Protein AF-A0A124G215-F1 (afdb_monomer_lite)

Radius of gyration: 31.13 Å; chains: 1; bounding box: 82×51×94 Å

pLDDT: mean 81.52, std 17.26, range [35.66, 98.25]

Structure (mmCIF, N/CA/C/O backbone):
data_AF-A0A124G215-F1
#
_entry.id   AF-A0A124G215-F1
#
loop_
_atom_site.group_PDB
_atom_site.id
_atom_site.type_symbol
_atom_site.label_atom_id
_atom_site.label_alt_id
_atom_site.label_comp_id
_atom_site.label_asym_id
_atom_site.label_entity_id
_atom_site.label_seq_id
_atom_site.pdbx_PDB_ins_code
_atom_site.Cartn_x
_atom_site.Cartn_y
_atom_site.Cartn_z
_atom_site.occupancy
_atom_site.B_iso_or_equiv
_atom_site.auth_seq_id
_atom_site.auth_comp_id
_atom_site.auth_asym_id
_atom_site.auth_atom_id
_atom_site.pdbx_PDB_model_num
ATOM 1 N N . MET A 1 1 ? -23.637 -17.652 -46.929 1.00 53.81 1 MET A N 1
ATOM 2 C CA . MET A 1 1 ? -24.867 -16.870 -46.635 1.00 53.81 1 MET A CA 1
ATOM 3 C C . MET A 1 1 ? -25.534 -17.184 -45.281 1.00 53.81 1 MET A C 1
ATOM 5 O O . MET A 1 1 ? -26.239 -16.320 -44.776 1.00 53.81 1 MET A O 1
ATOM 9 N N . LYS A 1 2 ? -25.309 -18.351 -44.648 1.00 54.75 2 LYS A N 1
ATOM 10 C CA . LYS A 1 2 ? -25.957 -18.748 -43.373 1.00 54.75 2 LYS A CA 1
ATOM 11 C C . LYS A 1 2 ? -25.489 -17.947 -42.136 1.00 54.75 2 LYS A C 1
ATOM 13 O O . LYS A 1 2 ? -26.294 -17.656 -41.259 1.00 54.75 2 LYS A O 1
ATOM 18 N N . ASN A 1 3 ? -24.233 -17.493 -42.120 1.00 56.59 3 ASN A N 1
ATOM 19 C CA . ASN A 1 3 ? -23.620 -16.835 -40.952 1.00 56.59 3 ASN A CA 1
ATOM 20 C C . ASN A 1 3 ? -24.043 -15.363 -40.759 1.00 56.59 3 ASN A C 1
ATOM 22 O O . ASN A 1 3 ? -23.971 -14.844 -39.651 1.00 56.59 3 ASN A O 1
ATOM 26 N N . ILE A 1 4 ? -24.537 -14.695 -41.811 1.00 63.22 4 ILE A N 1
ATOM 27 C CA . ILE A 1 4 ? -24.996 -13.293 -41.734 1.00 63.22 4 ILE A CA 1
ATOM 28 C C . ILE A 1 4 ? -26.362 -13.202 -41.038 1.00 63.22 4 ILE A C 1
ATOM 30 O O . ILE A 1 4 ? -26.589 -12.296 -40.240 1.00 63.22 4 ILE A O 1
ATOM 34 N N . LYS A 1 5 ? -27.250 -14.181 -41.270 1.00 68.81 5 LYS A N 1
ATOM 35 C CA . LYS A 1 5 ? -28.553 -14.247 -40.589 1.00 68.81 5 LYS A CA 1
ATOM 36 C C . LYS A 1 5 ? -28.410 -14.519 -39.088 1.00 68.81 5 LYS A C 1
ATOM 38 O O . LYS A 1 5 ? -29.165 -13.952 -38.308 1.00 68.81 5 LYS A O 1
ATOM 43 N N . LEU A 1 6 ? -27.422 -15.325 -38.688 1.00 73.25 6 LEU A N 1
ATOM 44 C CA . LEU A 1 6 ? -27.173 -15.645 -37.279 1.00 73.25 6 LEU A CA 1
ATOM 45 C C . LEU A 1 6 ? -26.632 -14.434 -36.501 1.00 73.25 6 LEU A C 1
ATOM 47 O O . LEU A 1 6 ? -27.073 -14.173 -35.387 1.00 73.25 6 LEU A O 1
ATOM 51 N N . ARG A 1 7 ? -25.739 -13.647 -37.121 1.00 77.62 7 ARG A N 1
ATOM 52 C CA . ARG A 1 7 ? -25.186 -12.421 -36.523 1.00 77.62 7 ARG A CA 1
ATOM 53 C C . ARG A 1 7 ? -26.249 -11.340 -36.322 1.00 77.62 7 ARG A C 1
ATOM 55 O O . ARG A 1 7 ? -26.295 -10.730 -35.262 1.00 77.62 7 ARG A O 1
ATOM 62 N N . ASN A 1 8 ? -27.137 -11.141 -37.298 1.00 76.19 8 ASN A N 1
ATOM 63 C CA . ASN A 1 8 ? -28.222 -10.164 -37.162 1.00 76.19 8 ASN A CA 1
ATOM 64 C C . ASN A 1 8 ? -29.255 -10.589 -36.110 1.00 76.19 8 ASN A C 1
ATOM 66 O O . ASN A 1 8 ? -29.803 -9.737 -35.421 1.00 76.19 8 ASN A O 1
ATOM 70 N N . TRP A 1 9 ? -29.494 -11.893 -35.950 1.00 82.12 9 TRP A N 1
ATOM 71 C CA . TRP A 1 9 ? -30.413 -12.389 -34.929 1.00 82.12 9 TRP A CA 1
ATOM 72 C C . TRP A 1 9 ? -29.855 -12.220 -33.508 1.00 82.12 9 TRP A C 1
ATOM 74 O O . TRP A 1 9 ? -30.579 -11.783 -32.619 1.00 82.12 9 TRP A O 1
ATOM 84 N N . LEU A 1 10 ? -28.551 -12.455 -33.319 1.00 82.88 10 LEU A N 1
ATOM 85 C CA . LEU A 1 10 ? -27.853 -12.188 -32.056 1.00 82.88 10 LEU A CA 1
ATOM 86 C C . LEU A 1 10 ? -27.901 -10.705 -31.662 1.00 82.88 10 LEU A C 1
ATOM 88 O O . LEU A 1 10 ? -28.176 -10.393 -30.508 1.00 82.88 10 LEU A O 1
ATOM 92 N N . ILE A 1 11 ? -27.714 -9.791 -32.620 1.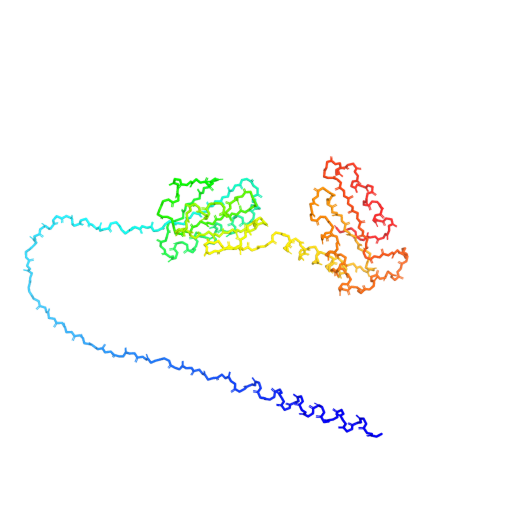00 83.62 11 ILE A N 1
ATOM 93 C CA . ILE A 1 11 ? -27.788 -8.343 -32.361 1.00 83.62 11 ILE A CA 1
ATOM 94 C C . ILE A 1 11 ? -29.196 -7.931 -31.905 1.00 83.62 11 ILE A C 1
ATOM 96 O O . ILE A 1 11 ? -29.323 -7.131 -30.980 1.00 83.62 11 ILE A O 1
ATOM 100 N N . ILE A 1 12 ? -30.250 -8.503 -32.500 1.00 84.88 12 ILE A N 1
ATOM 101 C CA . ILE A 1 12 ? -31.645 -8.221 -32.115 1.00 84.88 12 ILE A CA 1
ATOM 102 C C . ILE A 1 12 ? -31.938 -8.719 -30.692 1.00 84.88 12 ILE A C 1
ATOM 104 O O . ILE A 1 12 ? -32.579 -8.018 -29.916 1.00 84.88 12 ILE A O 1
ATOM 108 N N . ILE A 1 13 ? -31.436 -9.898 -30.313 1.00 85.38 13 ILE A N 1
ATOM 109 C CA . ILE A 1 13 ? -31.644 -10.444 -28.962 1.00 85.38 13 ILE A CA 1
ATOM 110 C C . ILE A 1 13 ? -30.946 -9.576 -27.905 1.00 85.38 13 ILE A C 1
ATOM 112 O O . ILE A 1 13 ? -31.551 -9.250 -26.886 1.00 85.38 13 ILE A O 1
ATOM 116 N N . VAL A 1 14 ? -29.706 -9.147 -28.165 1.00 83.88 14 VAL A N 1
ATOM 117 C CA . VAL A 1 14 ? -28.949 -8.287 -27.239 1.00 83.88 14 VAL A CA 1
ATOM 118 C C . VAL A 1 14 ? -29.604 -6.912 -27.086 1.00 83.88 14 VAL A C 1
ATOM 120 O O . VAL A 1 14 ? -29.674 -6.383 -25.979 1.00 83.88 14 VAL A O 1
ATOM 123 N N . SER A 1 15 ? -30.145 -6.345 -28.167 1.00 80.06 15 SER A N 1
ATOM 124 C CA . SER A 1 15 ? -30.823 -5.043 -28.105 1.00 80.06 15 SER A CA 1
ATOM 125 C C . SER A 1 15 ? -32.177 -5.106 -27.392 1.00 80.06 15 SER A C 1
ATOM 127 O O . SER A 1 15 ? -32.509 -4.174 -26.668 1.00 80.06 15 SER A O 1
ATOM 129 N N . ILE A 1 16 ? -32.920 -6.215 -27.494 1.00 81.25 16 ILE A N 1
ATOM 130 C CA . ILE A 1 16 ? -34.147 -6.421 -26.703 1.00 81.25 16 ILE A CA 1
ATOM 131 C C . ILE A 1 16 ? -33.815 -6.578 -25.213 1.00 81.25 16 ILE A C 1
ATOM 133 O O . ILE A 1 16 ? -34.496 -5.990 -24.377 1.00 81.25 16 ILE A O 1
ATOM 137 N N . ALA A 1 17 ? -32.750 -7.309 -24.871 1.00 79.62 17 ALA A N 1
ATOM 138 C CA . ALA A 1 17 ? -32.328 -7.482 -23.481 1.00 79.62 17 ALA A CA 1
ATOM 139 C C . ALA A 1 17 ? -31.908 -6.155 -22.821 1.00 79.62 17 ALA A C 1
ATOM 141 O O . ALA A 1 17 ? -32.215 -5.933 -21.654 1.00 79.62 17 ALA A O 1
ATOM 142 N N . LEU A 1 18 ? -31.275 -5.245 -23.571 1.00 77.75 18 LEU A N 1
ATOM 143 C CA . LEU A 1 18 ? -30.840 -3.944 -23.053 1.00 77.75 18 LEU A CA 1
ATOM 144 C C . LEU A 1 18 ? -32.017 -3.008 -22.705 1.00 77.75 18 LEU A C 1
ATOM 146 O O . LEU A 1 18 ? -31.916 -2.215 -21.774 1.00 77.75 18 LEU A O 1
ATOM 150 N N . VAL A 1 19 ? -33.144 -3.109 -23.420 1.00 73.69 19 VAL A N 1
ATOM 151 C CA . VAL A 1 19 ? -34.330 -2.256 -23.196 1.00 73.69 19 VAL A CA 1
ATOM 152 C C . VAL A 1 19 ? -35.068 -2.625 -21.903 1.00 73.69 19 VAL A C 1
ATOM 154 O O . VAL A 1 19 ? -35.637 -1.749 -21.256 1.00 73.69 19 VAL A O 1
ATOM 157 N N . PHE A 1 20 ? -35.014 -3.889 -21.476 1.00 68.12 20 PHE A N 1
ATOM 158 C CA . PHE A 1 20 ? -35.682 -4.342 -20.249 1.00 68.12 20 PHE A CA 1
ATOM 159 C C . PHE A 1 20 ? -34.977 -3.919 -18.950 1.00 68.12 20 PHE A C 1
ATOM 161 O O . PHE A 1 20 ? -35.587 -3.981 -17.888 1.00 68.12 20 PHE A O 1
ATOM 168 N N . ILE A 1 21 ? -33.724 -3.458 -19.012 1.00 68.25 21 ILE A N 1
ATOM 169 C CA . ILE A 1 21 ? -32.938 -3.105 -17.816 1.00 68.25 21 ILE A CA 1
ATOM 170 C C . ILE A 1 21 ? -33.258 -1.676 -17.321 1.00 68.25 21 ILE A C 1
ATOM 172 O O . ILE A 1 21 ? -32.971 -1.340 -16.177 1.00 68.25 21 ILE A O 1
ATOM 176 N N . PHE A 1 22 ? -33.918 -0.838 -18.130 1.00 55.78 22 PHE A N 1
ATOM 177 C CA . PHE A 1 22 ? -34.136 0.583 -17.814 1.00 55.78 22 PHE A CA 1
ATOM 178 C C . PHE A 1 22 ? -35.488 0.938 -17.159 1.00 55.78 22 PHE A C 1
ATOM 180 O O . PHE A 1 22 ? -35.741 2.119 -16.940 1.00 55.78 22 PHE A O 1
ATOM 187 N N . SER A 1 23 ? -36.363 -0.020 -16.817 1.00 50.84 23 SER A N 1
ATOM 188 C CA . SER A 1 23 ? -37.717 0.288 -16.300 1.00 50.84 23 SER A CA 1
ATOM 189 C C . SER A 1 23 ? -37.980 -0.085 -14.834 1.00 50.84 23 SER A C 1
ATOM 191 O O . SER A 1 23 ? -39.125 -0.359 -14.481 1.00 50.84 23 SER A O 1
ATOM 193 N N . ALA A 1 24 ? -36.963 -0.112 -13.972 1.00 50.28 24 ALA A N 1
ATOM 194 C CA . ALA A 1 24 ? -37.139 -0.417 -12.549 1.00 50.28 24 ALA A CA 1
ATOM 195 C C . ALA A 1 24 ? -36.598 0.713 -11.663 1.00 50.28 24 ALA A C 1
ATOM 197 O O . ALA A 1 24 ? -35.515 0.609 -11.097 1.00 50.28 24 ALA A O 1
ATOM 198 N N . CYS A 1 25 ? -37.352 1.809 -11.560 1.00 51.78 25 CYS A N 1
ATOM 199 C CA . CYS A 1 25 ? -37.182 2.774 -10.476 1.00 51.78 25 CYS A CA 1
ATOM 200 C C . CYS A 1 25 ? -38.509 3.516 -10.243 1.00 51.78 25 CYS A C 1
ATOM 202 O O . CYS A 1 25 ? -38.817 4.490 -10.926 1.00 51.78 25 CYS A O 1
ATOM 204 N N . GLU A 1 26 ? -39.318 3.017 -9.308 1.00 55.59 26 GLU A N 1
ATOM 205 C CA . GLU A 1 26 ? -40.432 3.766 -8.714 1.00 55.59 26 GLU A CA 1
ATOM 206 C C . GLU A 1 26 ? -39.959 4.373 -7.381 1.00 55.59 26 GLU A C 1
ATOM 208 O O . GLU A 1 26 ? -39.461 3.633 -6.528 1.00 55.59 26 GLU A O 1
ATOM 213 N N . PRO A 1 27 ? -40.098 5.692 -7.156 1.00 51.91 27 PRO A N 1
ATOM 214 C CA . PRO A 1 27 ? -39.830 6.296 -5.857 1.00 51.91 27 PRO A CA 1
ATOM 215 C C . PRO A 1 27 ? -41.040 6.144 -4.921 1.00 51.91 27 PRO A C 1
ATOM 217 O O . PRO A 1 27 ? -42.139 6.616 -5.209 1.00 51.91 27 PRO A O 1
ATOM 220 N N . SER A 1 28 ? -40.817 5.504 -3.772 1.00 46.81 28 SER A N 1
ATOM 221 C CA . SER A 1 28 ? -41.787 5.380 -2.680 1.00 46.81 28 SER A CA 1
ATOM 222 C C . SER A 1 28 ? -41.882 6.691 -1.891 1.00 46.81 28 SER A C 1
ATOM 224 O O . SER A 1 28 ? -40.936 7.089 -1.214 1.00 46.81 28 SER A O 1
ATOM 226 N N . THR A 1 29 ? -43.037 7.351 -1.950 1.00 44.34 29 THR A N 1
ATOM 227 C CA . THR A 1 29 ? -43.400 8.517 -1.134 1.00 44.34 29 THR A CA 1
ATOM 228 C C . THR A 1 29 ? -43.702 8.101 0.307 1.00 44.34 29 THR A C 1
ATOM 230 O O . THR A 1 29 ? -44.561 7.254 0.550 1.00 44.34 29 THR A O 1
ATOM 233 N N . ALA A 1 30 ? -43.021 8.721 1.275 1.00 43.56 30 ALA A N 1
ATOM 234 C CA . ALA A 1 30 ? -43.356 8.625 2.694 1.00 43.56 30 ALA A CA 1
ATOM 235 C C . ALA A 1 30 ? -44.245 9.804 3.118 1.00 43.56 30 ALA A C 1
ATOM 237 O O . ALA A 1 30 ? -44.051 10.943 2.700 1.00 43.56 30 ALA A O 1
ATOM 238 N N . VAL A 1 31 ? -45.245 9.464 3.924 1.00 41.25 31 VAL A N 1
ATOM 239 C CA . VAL A 1 31 ? -46.403 10.261 4.330 1.00 41.25 31 VAL A CA 1
ATOM 240 C C . VAL A 1 31 ? -46.051 11.222 5.468 1.00 41.25 31 VAL A C 1
ATOM 242 O O . VAL A 1 31 ? -45.489 10.820 6.485 1.00 41.25 31 VAL A O 1
ATOM 245 N N . GLU A 1 32 ? -46.446 12.482 5.296 1.00 40.94 32 GLU A N 1
ATOM 246 C CA . GLU A 1 32 ? -46.481 13.533 6.312 1.00 40.94 32 GLU A CA 1
ATOM 247 C C . GLU A 1 32 ? -47.559 13.218 7.359 1.00 40.94 32 GLU A C 1
ATOM 249 O O . GLU A 1 32 ? -48.714 12.947 7.023 1.00 40.94 32 GLU A O 1
ATOM 254 N N . LYS A 1 33 ? -47.180 13.229 8.641 1.00 38.66 33 LYS A N 1
ATOM 255 C CA . LYS A 1 33 ? -48.103 13.029 9.760 1.00 38.66 33 LYS A CA 1
ATOM 256 C C . LYS A 1 33 ? -48.440 14.386 10.377 1.00 38.66 33 LYS A C 1
ATOM 258 O O . LYS A 1 33 ? -47.615 14.994 11.050 1.00 38.66 33 LYS A O 1
ATOM 263 N N . THR A 1 34 ? -49.662 14.836 10.126 1.00 37.78 34 THR A N 1
ATOM 264 C CA . THR A 1 34 ? -50.347 15.933 10.819 1.00 37.78 34 THR A CA 1
ATOM 265 C C . THR A 1 34 ? -50.897 15.428 12.156 1.00 37.78 34 THR A C 1
ATOM 267 O O . THR A 1 34 ? -51.463 14.337 12.172 1.00 37.78 34 THR A O 1
ATOM 270 N N . ASP A 1 35 ? -50.771 16.200 13.241 1.00 38.25 35 ASP A N 1
ATOM 271 C CA . ASP A 1 35 ? -51.863 16.461 14.207 1.00 38.25 35 ASP A CA 1
ATOM 272 C C . ASP A 1 35 ? -51.464 17.562 15.227 1.00 38.25 35 ASP A C 1
ATOM 274 O O . ASP A 1 35 ? -50.275 17.880 15.323 1.00 38.25 35 ASP A O 1
ATOM 278 N N . PRO A 1 36 ? -52.414 18.218 15.932 1.00 46.53 36 PRO A N 1
ATOM 279 C CA . PRO A 1 36 ? -52.429 19.662 16.103 1.00 46.53 36 PRO A CA 1
ATOM 280 C C . PRO A 1 36 ? -52.511 20.032 17.599 1.00 46.53 36 PRO A C 1
ATOM 282 O O . PRO A 1 36 ? -52.499 19.179 18.486 1.00 46.53 36 PRO A O 1
ATOM 285 N N . GLY A 1 37 ? -52.717 21.317 17.880 1.00 35.66 37 GLY A N 1
ATOM 286 C CA . GLY A 1 37 ? -53.449 21.719 19.081 1.00 35.66 37 GLY A CA 1
ATOM 287 C C . GLY A 1 37 ? -52.657 22.592 20.034 1.00 35.66 37 GLY A C 1
ATOM 288 O O . GLY A 1 37 ? -52.159 22.134 21.058 1.00 35.66 37 GLY A O 1
ATOM 289 N N . GLU A 1 38 ? -52.635 23.888 19.732 1.00 44.44 38 GLU A N 1
ATOM 290 C CA . GLU A 1 38 ? -52.497 24.918 20.755 1.00 44.44 38 GLU A CA 1
ATOM 291 C C . GLU A 1 38 ? -53.611 24.767 21.800 1.00 44.44 38 GLU A C 1
ATOM 293 O O . GLU A 1 38 ? -54.782 24.602 21.457 1.00 44.44 38 GLU A O 1
ATOM 298 N N . THR A 1 39 ? -53.283 24.924 23.080 1.00 38.31 39 THR A N 1
ATOM 299 C CA . THR A 1 39 ? -54.208 25.522 24.051 1.00 38.31 39 THR A CA 1
ATOM 300 C C . THR A 1 39 ? -53.387 26.248 25.106 1.00 38.31 39 THR A C 1
ATOM 302 O O . THR A 1 39 ? -52.774 25.642 25.981 1.00 38.31 39 THR A O 1
ATOM 305 N N . ASN A 1 40 ? -53.390 27.574 25.001 1.00 38.91 40 ASN A N 1
ATOM 306 C CA . ASN A 1 40 ? -52.974 28.479 26.060 1.00 38.91 40 ASN A CA 1
ATOM 307 C C . ASN A 1 40 ? -53.978 28.392 27.217 1.00 38.91 40 ASN A C 1
ATOM 309 O O . ASN A 1 40 ? -55.186 28.510 27.015 1.00 38.91 40 ASN A O 1
ATOM 313 N N . THR A 1 41 ? -53.492 28.229 28.443 1.00 38.22 41 THR A N 1
ATOM 314 C CA . THR A 1 41 ? -54.238 28.593 29.652 1.00 38.22 41 THR A CA 1
ATOM 315 C C . THR A 1 41 ? -53.255 29.172 30.659 1.00 38.22 41 THR A C 1
ATOM 317 O O . THR A 1 41 ? -52.347 28.503 31.142 1.00 38.22 41 THR A O 1
ATOM 320 N N . GLU A 1 42 ? -53.437 30.461 30.902 1.00 44.31 42 GLU A N 1
ATOM 321 C CA . GLU A 1 42 ? -52.718 31.315 31.837 1.00 44.31 42 GLU A CA 1
ATOM 322 C C . GLU A 1 42 ? -53.317 31.184 33.254 1.00 44.31 42 GLU A C 1
ATOM 324 O O . GLU A 1 42 ? -54.508 30.885 33.381 1.00 44.31 42 GLU A O 1
ATOM 329 N N . THR A 1 43 ? -52.524 31.543 34.284 1.00 39.47 43 THR A N 1
ATOM 330 C CA . THR A 1 43 ? -52.879 31.874 35.701 1.00 39.47 43 THR A CA 1
ATOM 331 C C . THR A 1 43 ? -52.574 30.777 36.748 1.00 39.47 43 THR A C 1
ATOM 333 O O . THR A 1 43 ? -52.868 29.616 36.470 1.00 39.47 43 THR A O 1
ATOM 336 N N . PRO A 1 44 ? -52.166 31.068 38.017 1.00 47.03 44 PRO A N 1
ATOM 337 C CA . PRO A 1 44 ? -51.441 32.195 38.663 1.00 47.03 44 PRO A CA 1
ATOM 338 C C . PRO A 1 44 ? -50.123 31.739 39.381 1.00 47.03 44 PRO A C 1
ATOM 340 O O . PRO A 1 44 ? -49.855 30.538 39.456 1.00 47.03 44 PRO A O 1
ATOM 343 N N . PRO A 1 45 ? -49.288 32.641 39.960 1.00 50.78 45 PRO A N 1
ATOM 344 C CA . PRO A 1 45 ? -47.974 32.269 40.496 1.00 50.78 45 PRO A CA 1
ATOM 345 C C . PRO A 1 45 ? -48.099 31.496 41.815 1.00 50.78 45 PRO A C 1
ATOM 347 O O . PRO A 1 45 ? -48.718 31.965 42.773 1.00 50.78 45 PRO A O 1
ATOM 350 N N . LYS A 1 46 ? -47.476 30.315 41.880 1.00 47.41 46 LYS A N 1
ATOM 351 C CA . LYS A 1 46 ? -47.354 29.526 43.108 1.00 47.41 46 LYS A CA 1
ATOM 352 C C . LYS A 1 46 ? -45.906 29.545 43.589 1.00 47.41 46 LYS A C 1
ATOM 354 O O . LYS A 1 46 ? -45.023 28.992 42.950 1.00 47.41 46 LYS A O 1
ATOM 359 N N . VAL A 1 47 ? -45.754 30.233 44.716 1.00 47.59 47 VAL A N 1
ATOM 360 C CA . VAL A 1 47 ? -44.662 30.266 45.694 1.00 47.59 47 VAL A CA 1
ATOM 361 C C . VAL A 1 47 ? -43.578 29.202 45.496 1.00 47.59 47 VAL A C 1
ATOM 363 O O . VAL A 1 47 ? -43.825 28.000 45.586 1.00 47.59 47 VAL A O 1
ATOM 366 N N . GLU A 1 48 ? -42.372 29.723 45.302 1.00 54.50 48 GLU A N 1
ATOM 367 C CA . GLU A 1 48 ? -41.072 29.066 45.312 1.00 54.50 48 GLU A CA 1
ATOM 368 C C . GLU A 1 48 ? -40.931 28.119 46.512 1.00 54.50 48 GLU A C 1
ATOM 370 O O . GLU A 1 48 ? -40.961 28.525 47.672 1.00 54.50 48 GLU A O 1
ATOM 375 N N . THR A 1 49 ? -40.835 26.823 46.216 1.00 47.88 49 THR A N 1
ATOM 376 C CA . THR A 1 49 ? -40.307 25.817 47.136 1.00 47.88 49 THR A CA 1
ATOM 377 C C . THR A 1 49 ? -38.988 25.368 46.538 1.00 47.88 49 THR A C 1
ATOM 379 O O . THR A 1 49 ? -38.969 24.742 45.480 1.00 47.88 49 THR A O 1
ATOM 382 N N . GLU A 1 50 ? -37.901 25.751 47.196 1.00 51.16 50 GLU A N 1
ATOM 383 C CA . GLU A 1 50 ? -36.533 25.360 46.877 1.00 51.16 50 GLU A CA 1
ATOM 384 C C . GLU A 1 50 ? -36.439 23.826 46.939 1.00 51.16 50 GLU A C 1
ATOM 386 O O . GLU A 1 50 ? -36.515 23.214 48.007 1.00 51.16 50 GLU A O 1
ATOM 391 N N . ILE A 1 51 ? -36.382 23.186 45.771 1.00 47.69 51 ILE A N 1
ATOM 392 C CA . ILE A 1 51 ? -36.168 21.745 45.657 1.00 47.69 51 ILE A CA 1
ATOM 393 C C . ILE A 1 51 ? -34.656 21.532 45.823 1.00 47.69 51 ILE A C 1
ATOM 395 O O . ILE A 1 51 ? -33.891 22.198 45.121 1.00 47.69 51 ILE A O 1
ATOM 399 N N . PRO A 1 52 ? -34.188 20.636 46.712 1.00 59.16 52 PRO A N 1
ATOM 400 C CA . PRO A 1 52 ? -32.778 20.259 46.739 1.00 59.16 52 PRO A CA 1
ATOM 401 C C . PRO A 1 52 ? -32.362 19.755 45.346 1.00 59.16 52 PRO A C 1
ATOM 403 O O . PRO A 1 52 ? -33.193 19.137 44.668 1.00 59.16 52 PRO A O 1
ATOM 406 N N . PRO A 1 53 ? -31.118 20.012 44.893 1.00 53.00 53 PRO A N 1
ATOM 407 C CA . PRO A 1 53 ? -30.683 19.613 43.563 1.00 53.00 53 PRO A CA 1
ATOM 408 C C . PRO A 1 53 ? -30.889 18.107 43.414 1.00 53.00 53 PRO A C 1
ATOM 410 O O . PRO A 1 53 ? -30.262 17.295 44.096 1.00 53.00 53 PRO A O 1
ATOM 413 N N . THR A 1 54 ? -31.825 17.745 42.540 1.00 55.81 54 THR A N 1
ATOM 414 C CA . THR A 1 54 ? -31.945 16.380 42.049 1.00 55.81 54 THR A CA 1
ATOM 415 C C . THR A 1 54 ? -30.629 16.092 41.350 1.00 55.81 54 THR A C 1
ATOM 417 O O . THR A 1 54 ? -30.253 16.830 40.442 1.00 55.81 54 THR A O 1
ATOM 420 N N . LEU A 1 55 ? -29.902 15.079 41.825 1.00 46.28 55 LEU A N 1
ATOM 421 C CA . LEU A 1 55 ? -28.730 14.561 41.133 1.00 46.28 55 LEU A CA 1
ATOM 422 C C . LEU A 1 55 ? -29.181 14.206 39.718 1.00 46.28 55 LEU A C 1
ATOM 424 O O . LEU A 1 55 ? -29.919 13.240 39.521 1.00 46.28 55 LEU A O 1
ATOM 428 N N . THR A 1 56 ? -28.800 15.032 38.748 1.00 52.25 56 THR A N 1
ATOM 429 C CA . THR A 1 56 ? -28.901 14.693 37.336 1.00 52.25 56 THR A CA 1
ATOM 430 C C . THR A 1 56 ? -28.186 13.353 37.180 1.00 52.25 56 THR A C 1
ATOM 432 O O . THR A 1 56 ? -27.033 13.264 37.612 1.00 52.25 56 THR A O 1
ATOM 435 N N . PRO A 1 57 ? -28.828 12.294 36.652 1.00 47.16 57 PRO A N 1
ATOM 436 C CA . PRO A 1 57 ? -28.102 11.076 36.341 1.00 47.16 57 PRO A CA 1
ATOM 437 C C . PRO A 1 57 ? -26.967 11.474 35.401 1.00 47.16 57 PRO A C 1
ATOM 439 O O . PRO A 1 57 ? -27.215 12.033 34.332 1.00 47.16 57 PRO A O 1
ATOM 442 N N . THR A 1 58 ? -25.728 11.272 35.847 1.00 52.06 58 THR A N 1
ATOM 443 C CA . THR A 1 58 ? -24.548 11.366 34.997 1.00 52.06 58 THR A CA 1
ATOM 444 C C . THR A 1 58 ? -24.792 10.390 33.860 1.00 52.06 58 THR A C 1
ATOM 446 O O . THR A 1 58 ? -24.786 9.180 34.068 1.00 52.06 58 THR A O 1
ATOM 449 N N . GLN A 1 59 ? -25.152 10.921 32.696 1.00 51.88 59 GLN A N 1
ATOM 450 C CA . GLN A 1 59 ? -25.289 10.134 31.487 1.00 51.88 59 GLN A CA 1
ATOM 451 C C . GLN A 1 59 ? -23.929 9.481 31.263 1.00 51.88 59 GLN A C 1
ATOM 453 O O . GLN A 1 59 ? -22.923 10.184 31.185 1.00 51.88 59 GLN A O 1
ATOM 458 N N . ASP A 1 60 ? -23.908 8.154 31.289 1.00 62.16 60 ASP A N 1
ATOM 459 C CA . ASP A 1 60 ? -22.699 7.360 31.129 1.00 62.16 60 ASP A CA 1
ATOM 460 C C . ASP A 1 60 ? -22.169 7.614 29.713 1.00 62.16 60 ASP A C 1
ATOM 462 O O . ASP A 1 60 ? -22.754 7.167 28.721 1.00 62.16 60 ASP A O 1
ATOM 466 N N . VAL A 1 61 ? -21.170 8.493 29.606 1.00 66.56 61 VAL A N 1
ATOM 467 C CA . VAL A 1 61 ? -20.601 8.894 28.320 1.00 66.56 61 VAL A CA 1
ATOM 468 C C . VAL A 1 61 ? -19.792 7.709 27.826 1.00 66.56 61 VAL A C 1
ATOM 470 O O . VAL A 1 61 ? -18.747 7.388 28.387 1.00 66.56 61 VAL A O 1
ATOM 473 N N . GLN A 1 62 ? -20.288 7.053 26.780 1.00 80.81 62 GLN A N 1
ATOM 474 C CA . GLN A 1 62 ? -19.585 5.930 26.171 1.00 80.81 62 GLN A CA 1
ATOM 475 C C . GLN A 1 62 ? -18.248 6.414 25.598 1.00 80.81 62 GLN A C 1
ATOM 477 O O . GLN A 1 62 ? -18.165 7.485 24.983 1.00 80.81 62 GLN A O 1
ATOM 482 N N . LYS A 1 63 ? -17.202 5.619 25.830 1.00 90.56 63 LYS A N 1
ATOM 483 C CA . LYS A 1 63 ? -15.823 5.931 25.448 1.00 90.56 63 LYS A CA 1
ATOM 484 C C . LYS A 1 63 ? -15.426 5.204 24.164 1.00 90.56 63 LYS A C 1
ATOM 486 O O . LYS A 1 63 ? -15.780 4.039 23.963 1.00 90.56 63 LYS A O 1
ATOM 491 N N . VAL A 1 64 ? -14.670 5.898 23.321 1.00 93.06 64 VAL A N 1
ATOM 492 C CA . VAL A 1 64 ? -13.965 5.365 22.153 1.00 93.06 64 VAL A CA 1
ATOM 493 C C . VAL A 1 64 ? -12.476 5.561 22.390 1.00 93.06 64 VAL A C 1
ATOM 495 O O . VAL A 1 64 ? -12.054 6.648 22.777 1.00 93.06 64 VAL A O 1
ATOM 498 N N . ILE A 1 65 ? -11.684 4.519 22.162 1.00 93.75 65 ILE A N 1
ATOM 499 C CA . ILE A 1 65 ? -10.235 4.564 22.359 1.00 93.75 65 ILE A CA 1
ATOM 500 C C . ILE A 1 65 ? -9.537 4.464 21.009 1.00 93.75 65 ILE A C 1
ATOM 502 O O . ILE A 1 65 ? -9.840 3.564 20.230 1.00 93.75 65 ILE A O 1
ATOM 506 N N . LEU A 1 66 ? -8.579 5.351 20.756 1.00 93.38 66 LEU A N 1
ATOM 507 C CA . LEU A 1 66 ? -7.579 5.205 19.705 1.00 93.38 66 LEU A CA 1
ATOM 508 C C . LEU A 1 66 ? -6.275 4.700 20.330 1.00 93.38 66 LEU A C 1
ATOM 510 O O . LEU A 1 66 ? -5.773 5.303 21.274 1.00 93.38 66 LEU A O 1
ATOM 514 N N . ILE A 1 67 ? -5.728 3.612 19.795 1.00 91.62 67 ILE A N 1
ATOM 515 C CA . ILE A 1 67 ? -4.442 3.042 20.193 1.00 91.62 67 ILE A CA 1
ATOM 516 C C . ILE A 1 67 ? -3.470 3.173 19.026 1.00 91.62 67 ILE A C 1
ATOM 518 O O . ILE A 1 67 ? -3.751 2.699 17.921 1.00 91.62 67 ILE A O 1
ATOM 522 N N . SER A 1 68 ? -2.314 3.774 19.280 1.00 85.31 68 SER A N 1
ATOM 523 C CA . SER A 1 68 ? -1.206 3.803 18.328 1.00 85.31 68 SER A CA 1
ATOM 524 C C . SER A 1 68 ? 0.076 3.366 19.016 1.00 85.31 68 SER A C 1
ATOM 526 O O . SER A 1 68 ? 0.645 4.120 19.804 1.00 85.31 68 SER A O 1
ATOM 528 N N . GLU A 1 69 ? 0.532 2.154 18.717 1.00 74.00 69 GLU A N 1
ATOM 529 C CA . GLU A 1 69 ? 1.863 1.712 19.126 1.00 74.00 69 GLU A CA 1
ATOM 530 C C . GLU A 1 69 ? 2.924 2.239 18.143 1.00 74.00 69 GLU A C 1
ATOM 532 O O . GLU A 1 69 ? 2.618 2.649 17.018 1.00 74.00 69 GLU A O 1
ATOM 537 N N . GLN A 1 70 ? 4.186 2.274 18.582 1.00 61.69 70 GLN A N 1
ATOM 538 C CA . GLN A 1 70 ? 5.304 2.679 17.727 1.00 61.69 70 GLN A CA 1
ATOM 539 C C . GLN A 1 70 ? 5.423 1.708 16.550 1.00 61.69 70 GLN A C 1
ATOM 541 O O . GLN A 1 70 ? 5.846 0.579 16.755 1.00 61.69 70 GLN A O 1
ATOM 546 N N . GLY A 1 71 ? 5.078 2.162 15.345 1.00 57.34 71 GLY A N 1
ATOM 547 C CA . GLY A 1 71 ? 5.090 1.324 14.141 1.00 57.34 71 GLY A CA 1
ATOM 548 C C . GLY A 1 71 ? 4.023 1.693 13.108 1.00 57.34 71 GLY A C 1
ATOM 549 O O . GLY A 1 71 ? 4.169 1.354 11.938 1.00 57.34 71 GLY A O 1
ATOM 550 N N . GLY A 1 72 ? 2.977 2.431 13.503 1.00 65.94 72 GLY A N 1
ATOM 551 C CA . GLY A 1 72 ? 1.978 2.961 12.568 1.00 65.94 72 GLY A CA 1
ATOM 552 C C . GLY A 1 72 ? 2.508 4.100 11.684 1.00 65.94 72 GLY A C 1
ATOM 553 O O . GLY A 1 72 ? 3.324 4.912 12.121 1.00 65.94 72 GLY A O 1
ATOM 554 N N . ASP A 1 73 ? 2.011 4.188 10.446 1.00 79.31 73 ASP A N 1
ATOM 555 C CA . ASP A 1 73 ? 2.261 5.329 9.558 1.00 79.31 73 ASP A CA 1
ATOM 556 C C . ASP A 1 73 ? 1.667 6.619 10.161 1.00 79.31 73 ASP A C 1
ATOM 558 O O . ASP A 1 73 ? 0.471 6.695 10.460 1.00 79.31 73 ASP A O 1
ATOM 562 N N . GLU A 1 74 ? 2.506 7.644 10.360 1.00 86.19 74 GLU A N 1
ATOM 563 C CA . GLU A 1 74 ? 2.105 8.899 11.019 1.00 86.19 74 GLU A CA 1
ATOM 564 C C . GLU A 1 74 ? 0.985 9.627 10.259 1.00 86.19 74 GLU A C 1
ATOM 566 O O . GLU A 1 74 ? 0.120 10.265 10.871 1.00 86.19 74 GLU A O 1
ATOM 571 N N . LEU A 1 75 ? 0.975 9.527 8.924 1.00 86.81 75 LEU A N 1
ATOM 572 C CA . LEU A 1 75 ? -0.057 10.143 8.099 1.00 86.81 75 LEU A CA 1
ATOM 573 C C . LEU A 1 75 ? -1.394 9.428 8.321 1.00 86.81 75 LEU A C 1
ATOM 575 O O . LEU A 1 75 ? -2.377 10.109 8.627 1.00 86.81 75 LEU A O 1
ATOM 579 N N . THR A 1 76 ? -1.435 8.095 8.243 1.00 87.38 76 THR A N 1
ATOM 580 C CA . THR A 1 76 ? -2.634 7.305 8.561 1.00 87.38 76 THR A CA 1
ATOM 581 C C . THR A 1 76 ? -3.132 7.622 9.968 1.00 87.38 76 THR A C 1
ATOM 583 O O . THR A 1 76 ? -4.314 7.925 10.138 1.00 87.38 76 THR A O 1
ATOM 586 N N . LEU A 1 77 ? -2.253 7.632 10.976 1.00 90.69 77 LEU A N 1
ATOM 587 C CA . LEU A 1 77 ? -2.644 7.925 12.357 1.00 90.69 77 LEU A CA 1
ATOM 588 C C . LEU A 1 77 ? -3.309 9.302 12.481 1.00 90.69 77 LEU A C 1
ATOM 590 O O . LEU A 1 77 ? -4.387 9.418 13.065 1.00 90.69 77 LEU A O 1
ATOM 594 N N . SER A 1 78 ? -2.711 10.334 11.880 1.00 92.38 78 SER A N 1
ATOM 595 C CA . SER A 1 78 ? -3.265 11.692 11.907 1.00 92.38 78 SER A CA 1
ATOM 596 C C . SER A 1 78 ? -4.645 11.785 11.239 1.00 92.38 78 SER A C 1
ATOM 598 O O . SER A 1 78 ? -5.535 12.486 11.730 1.00 92.38 78 SER A O 1
ATOM 600 N N . GLN A 1 79 ? -4.857 11.041 10.147 1.00 92.88 79 GLN A N 1
ATOM 601 C CA . GLN A 1 79 ? -6.134 10.990 9.435 1.00 92.88 79 GLN A CA 1
ATOM 602 C C . GLN A 1 79 ? -7.202 10.261 10.250 1.00 92.88 79 GLN A C 1
ATOM 604 O O . GLN A 1 79 ? -8.324 10.758 10.371 1.00 92.88 79 GLN A O 1
ATOM 609 N N . VAL A 1 80 ? -6.853 9.114 10.840 1.00 94.31 80 VAL A N 1
ATOM 610 C CA . VAL A 1 80 ? -7.752 8.334 11.698 1.00 94.31 80 VAL A CA 1
ATOM 611 C C . VAL A 1 80 ? -8.138 9.136 12.937 1.00 94.31 80 VAL A C 1
ATOM 613 O O . VAL A 1 80 ? -9.322 9.214 13.258 1.00 94.31 80 VAL A O 1
ATOM 616 N N . GLN A 1 81 ? -7.178 9.789 13.596 1.00 94.56 81 GLN A N 1
ATOM 617 C CA . GLN A 1 81 ? -7.452 10.637 14.752 1.00 94.56 81 GLN A CA 1
ATOM 618 C C . GLN A 1 81 ? -8.416 11.774 14.394 1.00 94.56 81 GLN A C 1
ATOM 620 O O . GLN A 1 81 ? -9.435 11.939 15.060 1.00 94.56 81 GLN A O 1
ATOM 625 N N . SER A 1 82 ? -8.147 12.516 13.316 1.00 96.19 82 SER A N 1
ATOM 626 C CA . SER A 1 82 ? -9.014 13.622 12.888 1.00 96.19 82 SER A CA 1
ATOM 627 C C . SER A 1 82 ? -10.435 13.153 12.537 1.00 96.19 82 SER A C 1
ATOM 629 O O . SER A 1 82 ? -11.422 13.822 12.867 1.00 96.19 82 SER A O 1
ATOM 631 N N . ALA A 1 83 ? -10.555 11.982 11.902 1.00 95.81 83 ALA A N 1
ATOM 632 C CA . ALA A 1 83 ? -11.846 11.373 11.608 1.00 95.81 83 ALA A CA 1
ATOM 633 C C . ALA A 1 83 ? -12.589 10.980 12.893 1.00 95.81 83 ALA A C 1
ATOM 635 O O . ALA A 1 83 ? -13.775 11.284 13.029 1.00 95.81 83 ALA A O 1
ATOM 636 N N . LEU A 1 84 ? -11.900 10.354 13.852 1.00 95.31 84 LEU A N 1
ATOM 637 C CA . LEU A 1 84 ? -12.490 9.965 15.130 1.00 95.31 84 LEU A CA 1
ATOM 638 C C . LEU A 1 84 ? -12.939 11.173 15.940 1.00 95.31 84 LEU A C 1
ATOM 640 O O . LEU A 1 84 ? -14.072 11.164 16.397 1.00 95.31 84 LEU A O 1
ATOM 644 N N . GLU A 1 85 ? -12.128 12.226 16.047 1.00 95.62 85 GLU A N 1
ATOM 645 C CA . GLU A 1 85 ? -12.498 13.462 16.751 1.00 95.62 85 GLU A CA 1
ATOM 646 C C . GLU A 1 85 ? -13.816 14.043 16.223 1.00 95.62 85 GLU A C 1
ATOM 648 O O . GLU A 1 85 ? -14.690 14.427 17.004 1.00 95.62 85 GLU A O 1
ATOM 653 N N . THR A 1 86 ? -13.985 14.050 14.898 1.00 96.38 86 THR A N 1
ATOM 654 C CA . THR A 1 86 ? -15.215 14.517 14.244 1.00 96.38 86 THR A CA 1
ATOM 655 C C . THR A 1 86 ? -16.393 13.593 14.567 1.00 96.38 86 THR A C 1
ATOM 657 O O . THR A 1 86 ? -17.426 14.050 15.056 1.00 96.38 86 THR A O 1
ATOM 660 N N . LEU A 1 87 ? -16.231 12.284 14.356 1.00 95.06 87 LEU A N 1
ATOM 661 C CA . LEU A 1 87 ? -17.302 11.299 14.533 1.00 95.06 87 LEU A CA 1
ATOM 662 C C . LEU A 1 87 ? -17.748 11.169 15.996 1.00 95.06 87 LEU A C 1
ATOM 664 O O . LEU A 1 87 ? -18.945 11.074 16.273 1.00 95.06 87 LEU A O 1
ATOM 668 N N . THR A 1 88 ? -16.813 11.190 16.949 1.00 93.88 88 THR A N 1
ATOM 669 C CA . THR A 1 88 ? -17.138 11.115 18.377 1.00 93.88 88 THR A CA 1
ATOM 670 C C . THR A 1 88 ? -17.795 12.398 18.866 1.00 93.88 88 THR A C 1
ATOM 672 O O . THR A 1 88 ? -18.738 12.320 19.651 1.00 93.88 88 THR A O 1
ATOM 675 N N . ALA A 1 89 ? -17.367 13.569 18.375 1.00 92.50 89 ALA A N 1
ATOM 676 C CA . ALA A 1 89 ? -17.998 14.841 18.724 1.00 92.50 89 ALA A CA 1
ATOM 677 C C . ALA A 1 89 ? -19.449 14.922 18.225 1.00 92.50 89 ALA A C 1
ATOM 679 O O . ALA A 1 89 ? -20.325 15.366 18.966 1.00 92.50 89 ALA A O 1
ATOM 680 N N . GLU A 1 90 ? -19.720 14.454 17.003 1.00 93.06 90 GLU A N 1
ATOM 681 C CA . GLU A 1 90 ? -21.077 14.398 16.442 1.00 93.06 90 GLU A CA 1
ATOM 682 C C . GLU A 1 90 ? -21.986 13.416 17.194 1.00 93.06 90 GLU A C 1
ATOM 684 O O . GLU A 1 90 ? -23.169 13.694 17.398 1.00 93.06 90 GLU A O 1
ATOM 689 N N . ALA A 1 91 ? -21.438 12.281 17.634 1.00 91.06 91 ALA A N 1
ATOM 690 C CA . ALA A 1 91 ? -22.185 11.244 18.340 1.00 91.06 91 ALA A CA 1
ATOM 691 C C . ALA A 1 91 ? -22.287 11.460 19.865 1.00 91.06 91 ALA A C 1
ATOM 693 O O . ALA A 1 91 ? -23.044 10.757 20.535 1.00 91.06 91 ALA A O 1
ATOM 694 N N . GLY A 1 92 ? -21.553 12.430 20.422 1.00 90.06 92 GLY A N 1
ATOM 695 C CA . GLY A 1 92 ? -21.508 12.691 21.864 1.00 90.06 92 GLY A CA 1
ATOM 696 C C . GLY A 1 92 ? -20.700 11.661 22.663 1.00 90.06 92 GLY A C 1
ATOM 697 O O . GLY A 1 92 ? -20.982 11.453 23.844 1.00 90.06 92 GLY A O 1
ATOM 698 N N . TYR A 1 93 ? -19.716 11.013 22.035 1.00 91.31 93 TYR A N 1
ATOM 699 C CA . TYR A 1 93 ? -18.791 10.077 22.678 1.00 91.31 93 TYR A CA 1
ATOM 700 C C . TYR A 1 93 ? -17.505 10.775 23.125 1.00 91.31 93 TYR A C 1
ATOM 702 O O . TYR A 1 93 ? -17.071 11.759 22.524 1.00 91.31 93 TYR A O 1
ATOM 710 N N . ALA A 1 94 ? -16.870 10.243 24.169 1.00 91.19 94 ALA A N 1
ATOM 711 C CA . ALA A 1 94 ? -15.542 10.683 24.581 1.00 91.19 94 ALA A CA 1
ATOM 712 C C . ALA A 1 94 ? -14.471 9.905 23.803 1.00 91.19 94 ALA A C 1
ATOM 714 O O . ALA A 1 94 ? -14.513 8.676 23.782 1.00 91.19 94 ALA A O 1
ATOM 715 N N . LEU A 1 95 ? -13.520 10.614 23.191 1.00 92.12 95 LEU A N 1
ATOM 716 C CA . LEU A 1 95 ? -12.340 10.021 22.559 1.00 92.12 95 LEU A CA 1
ATOM 717 C C . LEU A 1 95 ? -11.157 10.058 23.531 1.00 92.12 95 LEU A C 1
ATOM 719 O O . LEU A 1 95 ? -10.815 11.119 24.054 1.00 92.12 95 LEU A O 1
ATOM 723 N N . GLU A 1 96 ? -10.524 8.911 23.742 1.00 91.75 96 GLU A N 1
ATOM 724 C CA . GLU A 1 96 ? -9.288 8.764 24.508 1.00 91.75 96 GLU A CA 1
ATOM 725 C C . GLU A 1 96 ? -8.190 8.214 23.594 1.00 91.75 96 GLU A C 1
ATOM 727 O O . GLU A 1 96 ? -8.435 7.314 22.793 1.00 91.75 96 GLU A O 1
ATOM 732 N N . ILE A 1 97 ? -6.985 8.773 23.686 1.00 90.75 97 ILE A N 1
ATOM 733 C CA . ILE A 1 97 ? -5.838 8.370 22.866 1.00 90.75 97 ILE A CA 1
ATOM 734 C C . ILE A 1 97 ? -4.817 7.723 23.790 1.00 90.75 97 ILE A C 1
ATOM 736 O O . ILE A 1 97 ? -4.413 8.329 24.784 1.00 90.75 97 ILE A O 1
ATOM 740 N N . LEU A 1 98 ? -4.418 6.498 23.462 1.00 88.00 98 LEU A N 1
ATOM 741 C CA . LEU A 1 98 ? -3.462 5.707 24.220 1.00 88.00 98 LEU A CA 1
ATOM 742 C C . LEU A 1 98 ? -2.289 5.299 23.331 1.00 88.00 98 LEU A C 1
ATOM 744 O O . LEU A 1 98 ? -2.469 4.819 22.214 1.00 88.00 98 LEU A O 1
ATOM 748 N N . ASP A 1 99 ? -1.084 5.398 23.880 1.00 82.69 99 ASP A N 1
ATOM 749 C CA . ASP A 1 99 ? 0.129 4.930 23.201 1.00 82.69 99 ASP A CA 1
ATOM 750 C C . ASP A 1 99 ? 0.268 3.397 23.247 1.00 82.69 99 ASP A C 1
ATOM 752 O O . ASP A 1 99 ? 1.052 2.817 22.503 1.00 82.69 99 ASP A O 1
ATOM 756 N N . GLN A 1 100 ? -0.448 2.724 24.158 1.00 78.19 100 GLN A N 1
ATOM 757 C CA . GLN A 1 100 ? -0.386 1.271 24.340 1.00 78.19 100 GLN A CA 1
ATOM 758 C C . GLN A 1 100 ? -1.734 0.693 24.764 1.00 78.19 100 GLN A C 1
ATOM 760 O O . GLN A 1 100 ? -2.488 1.305 25.528 1.00 78.19 100 GLN A O 1
ATOM 765 N N . ALA A 1 101 ? -2.010 -0.536 24.324 1.00 75.44 101 ALA A N 1
ATOM 766 C CA . ALA A 1 101 ? -3.198 -1.259 24.747 1.00 75.44 101 ALA A CA 1
ATOM 767 C C . ALA A 1 101 ? -3.110 -1.661 26.229 1.00 75.44 101 ALA A C 1
ATOM 769 O O . ALA A 1 101 ? -2.213 -2.395 26.646 1.00 75.44 101 ALA A O 1
ATOM 770 N N . SER A 1 102 ? -4.085 -1.233 27.034 1.00 75.12 102 SER A N 1
ATOM 771 C CA . SER A 1 102 ? -4.238 -1.680 28.422 1.00 75.12 102 SER A CA 1
ATOM 772 C C . SER A 1 102 ? -5.669 -2.142 28.679 1.00 75.12 102 SER A C 1
ATOM 774 O O . SER A 1 102 ? -6.625 -1.489 28.270 1.00 75.12 102 SER A O 1
ATOM 776 N N . LEU A 1 103 ? -5.835 -3.279 29.360 1.00 70.06 103 LEU A N 1
ATOM 777 C CA . LEU A 1 103 ? -7.176 -3.821 29.636 1.00 70.06 103 LEU A CA 1
ATOM 778 C C . LEU A 1 103 ? -7.920 -3.019 30.698 1.00 70.06 103 LEU A C 1
ATOM 780 O O . LEU A 1 103 ? -9.143 -3.026 30.727 1.00 70.06 103 LEU A O 1
ATOM 784 N N . GLU A 1 104 ? -7.190 -2.333 31.574 1.00 70.75 104 GLU A N 1
ATOM 785 C CA . GLU A 1 104 ? -7.780 -1.476 32.603 1.00 70.75 104 GLU A CA 1
ATOM 786 C C . GLU A 1 104 ? -8.522 -0.291 31.963 1.00 70.75 104 GLU A C 1
ATOM 788 O O . GLU A 1 104 ? -9.601 0.085 32.427 1.00 70.75 104 GLU A O 1
ATOM 793 N N . ALA A 1 105 ? -8.007 0.222 30.839 1.00 71.69 105 ALA A N 1
ATOM 794 C CA . ALA A 1 105 ? -8.659 1.267 30.056 1.00 71.69 105 ALA A CA 1
ATOM 795 C C . ALA A 1 105 ? -9.903 0.778 29.289 1.00 71.69 105 ALA A C 1
ATOM 797 O O . ALA A 1 105 ? -10.721 1.599 28.893 1.00 71.69 105 ALA A O 1
ATOM 798 N N . MET A 1 106 ? -10.101 -0.537 29.122 1.00 73.19 106 MET A N 1
ATOM 799 C CA . MET A 1 106 ? -11.209 -1.113 28.336 1.00 73.19 106 MET A CA 1
ATOM 800 C C . MET A 1 106 ? -12.549 -1.181 29.091 1.00 73.19 106 MET A C 1
ATOM 802 O O . MET A 1 106 ? -13.528 -1.715 28.576 1.00 73.19 106 MET A O 1
ATOM 806 N N . THR A 1 107 ? -12.621 -0.622 30.301 1.00 76.56 107 THR A N 1
ATOM 807 C CA . THR A 1 107 ? -13.860 -0.568 31.089 1.00 76.56 107 THR A CA 1
ATOM 808 C C . THR A 1 107 ? -14.794 0.521 30.543 1.00 76.56 107 THR A C 1
ATOM 810 O O . THR A 1 107 ? -14.385 1.679 30.421 1.00 76.56 107 THR A O 1
ATOM 813 N N . ASP A 1 108 ? -16.047 0.171 30.241 1.00 81.25 108 ASP A N 1
ATOM 814 C CA . ASP A 1 108 ? -17.074 1.068 29.672 1.00 81.25 108 ASP A CA 1
ATOM 815 C C . ASP A 1 108 ? -16.699 1.656 28.294 1.00 81.25 108 ASP A C 1
ATOM 817 O O . ASP A 1 108 ? -17.023 2.800 27.958 1.00 81.25 108 ASP A O 1
ATOM 821 N N . VAL A 1 109 ? -15.976 0.870 27.491 1.00 89.25 109 VAL A N 1
ATOM 822 C CA . VAL A 1 109 ? -15.547 1.232 26.135 1.00 89.25 109 VAL A CA 1
ATOM 823 C C . VAL A 1 109 ? -16.452 0.567 25.109 1.00 89.25 109 VAL A C 1
ATOM 825 O O . VAL A 1 109 ? -16.681 -0.637 25.152 1.00 89.25 109 VAL A O 1
ATOM 828 N N . LEU A 1 110 ? -16.958 1.354 24.162 1.00 91.38 110 LEU A N 1
ATOM 829 C CA . LEU A 1 110 ? -17.776 0.842 23.062 1.00 91.38 110 LEU A CA 1
ATOM 830 C C . LEU A 1 110 ? -16.901 0.293 21.929 1.00 91.38 110 LEU A C 1
ATOM 832 O O . LEU A 1 110 ? -17.190 -0.755 21.346 1.00 91.38 110 LEU A O 1
ATOM 836 N N . LEU A 1 111 ? -15.852 1.045 21.599 1.00 93.25 111 LEU A N 1
ATOM 837 C CA . LEU A 1 111 ? -15.048 0.858 20.403 1.00 93.25 111 LEU A CA 1
ATOM 838 C C . LEU A 1 111 ? -13.577 1.145 20.699 1.00 93.25 111 LEU A C 1
ATOM 840 O O . LEU A 1 111 ? -13.245 2.180 21.277 1.00 93.25 111 LEU A O 1
ATOM 844 N N . VAL A 1 112 ? -12.709 0.256 20.234 1.00 94.00 112 VAL A N 1
ATOM 845 C CA . VAL A 1 112 ? -11.260 0.445 20.211 1.00 94.00 112 VAL A CA 1
ATOM 846 C C . VAL A 1 112 ? -10.802 0.457 18.760 1.00 94.00 112 VAL A C 1
ATOM 848 O O . VAL A 1 112 ? -11.060 -0.486 18.014 1.00 94.00 112 VAL A O 1
ATOM 851 N N . VAL A 1 113 ? -10.119 1.521 18.361 1.00 94.81 113 VAL A N 1
ATOM 852 C CA . VAL A 1 113 ? -9.495 1.666 17.048 1.00 94.81 113 VAL A CA 1
ATOM 853 C C . VAL A 1 113 ? -7.991 1.574 17.231 1.00 94.81 113 VAL A C 1
ATOM 855 O O . VAL A 1 113 ? -7.424 2.311 18.027 1.00 94.81 113 VAL A O 1
ATOM 858 N N . SER A 1 114 ? -7.341 0.677 16.507 1.00 93.00 114 SER A N 1
ATOM 859 C CA . SER A 1 114 ? -5.890 0.498 16.531 1.00 93.00 114 SER A CA 1
ATOM 860 C C . SER A 1 114 ? -5.308 0.781 15.154 1.00 93.00 114 SER A C 1
ATOM 862 O O . SER A 1 114 ? -5.856 0.294 14.165 1.00 93.00 114 SER A O 1
ATOM 864 N N . VAL A 1 115 ? -4.196 1.509 15.088 1.00 91.56 115 VAL A N 1
ATOM 865 C CA . VAL A 1 115 ? -3.492 1.813 13.832 1.00 91.56 115 VAL A CA 1
ATOM 866 C C . VAL A 1 115 ? -2.110 1.156 13.845 1.00 91.56 115 VAL A C 1
ATOM 868 O O . VAL A 1 115 ? -1.346 1.379 14.783 1.00 91.56 115 VAL A O 1
ATOM 871 N N . GLY A 1 116 ? -1.792 0.383 12.802 1.00 85.38 116 GLY A N 1
ATOM 872 C CA . GLY A 1 116 ? -0.500 -0.293 12.622 1.00 85.38 116 GLY A CA 1
ATOM 873 C C . GLY A 1 116 ? -0.518 -1.801 12.909 1.00 85.38 116 GLY A C 1
ATOM 874 O O . GLY A 1 116 ? -1.529 -2.365 13.335 1.00 85.38 116 GLY A O 1
ATOM 875 N N . GLU A 1 117 ? 0.619 -2.461 12.664 1.00 81.25 117 GLU A N 1
ATOM 876 C CA . GLU A 1 117 ? 0.746 -3.930 12.624 1.00 81.25 117 GLU A CA 1
ATOM 877 C C . GLU A 1 117 ? 1.134 -4.587 13.959 1.00 81.25 117 GLU A C 1
ATOM 879 O O . GLU A 1 117 ? 0.905 -5.786 14.134 1.00 81.25 117 GLU A O 1
ATOM 884 N N . ASP A 1 118 ? 1.686 -3.818 14.902 1.00 82.56 118 ASP A N 1
ATOM 885 C CA . ASP A 1 118 ? 2.254 -4.344 16.155 1.00 82.56 118 ASP A CA 1
ATOM 886 C C . ASP A 1 118 ? 1.199 -4.691 17.220 1.00 82.56 118 ASP A C 1
ATOM 888 O O . ASP A 1 118 ? 1.468 -5.427 18.172 1.00 82.56 118 ASP A O 1
ATOM 892 N N . ILE A 1 119 ? -0.037 -4.220 17.035 1.00 86.44 119 ILE A N 1
ATOM 893 C CA . ILE A 1 119 ? -1.130 -4.435 17.985 1.00 86.44 119 ILE A CA 1
ATOM 894 C C . ILE A 1 119 ? -1.830 -5.766 17.678 1.00 86.44 119 ILE A C 1
ATOM 896 O O . ILE A 1 119 ? -2.454 -5.933 16.628 1.00 86.44 119 ILE A O 1
ATOM 900 N N . ASP A 1 120 ? -1.812 -6.702 18.632 1.00 89.75 120 ASP A N 1
ATOM 901 C CA . ASP A 1 120 ? -2.574 -7.960 18.556 1.00 89.75 120 ASP A CA 1
ATOM 902 C C . ASP A 1 120 ? -4.054 -7.739 18.918 1.00 89.75 120 ASP A C 1
ATOM 904 O O . ASP A 1 120 ? -4.540 -8.056 20.011 1.00 89.75 120 ASP A O 1
ATOM 908 N N . VAL A 1 121 ? -4.790 -7.168 17.964 1.00 91.69 121 VAL A N 1
ATOM 909 C CA . VAL A 1 121 ? -6.217 -6.847 18.099 1.00 91.69 121 VAL A CA 1
ATOM 910 C C . VAL A 1 121 ? -7.060 -8.100 18.350 1.00 91.69 121 VAL A C 1
ATOM 912 O O . VAL A 1 121 ? -8.033 -8.059 19.103 1.00 91.69 121 VAL A O 1
ATOM 915 N N . ASN A 1 122 ? -6.685 -9.238 17.762 1.00 93.19 122 ASN A N 1
ATOM 916 C CA . ASN A 1 122 ? -7.426 -10.489 17.902 1.00 93.19 122 ASN A CA 1
ATOM 917 C C . ASN A 1 122 ? -7.371 -11.043 19.330 1.00 93.19 122 ASN A C 1
ATOM 919 O O . ASN A 1 122 ? -8.389 -11.521 19.835 1.00 93.19 122 ASN A O 1
ATOM 923 N N . SER A 1 123 ? -6.217 -10.967 19.992 1.00 92.12 123 SER A N 1
ATOM 924 C CA . SER A 1 123 ? -6.074 -11.354 21.399 1.00 92.12 123 SER A CA 1
ATOM 925 C C . SER A 1 123 ? -6.839 -10.415 22.334 1.00 92.12 123 SER A C 1
ATOM 927 O O . SER A 1 123 ? -7.525 -10.879 23.249 1.00 92.12 123 SER A O 1
ATOM 929 N N . LEU A 1 124 ? -6.800 -9.102 22.082 1.00 90.44 124 LEU A N 1
ATOM 930 C CA . LEU A 1 124 ? -7.577 -8.121 22.851 1.00 90.44 124 LEU A CA 1
ATOM 931 C C . LEU A 1 124 ? -9.085 -8.380 22.724 1.00 90.44 124 LEU A C 1
ATOM 933 O O . LEU A 1 124 ? -9.791 -8.457 23.730 1.00 90.44 124 LEU A O 1
ATOM 937 N N . ALA A 1 125 ? -9.557 -8.644 21.508 1.00 92.56 125 ALA A N 1
ATOM 938 C CA . ALA A 1 125 ? -10.957 -8.936 21.230 1.00 92.56 125 ALA A CA 1
ATOM 939 C C . ALA A 1 125 ? -11.474 -10.219 21.890 1.00 92.56 125 ALA A C 1
ATOM 941 O O . ALA A 1 125 ? -12.630 -10.272 22.307 1.00 92.56 125 ALA A O 1
ATOM 942 N N . GLN A 1 126 ? -10.624 -11.240 22.044 1.00 92.25 126 GLN A N 1
ATOM 943 C CA . GLN A 1 126 ? -10.979 -12.459 22.780 1.00 92.25 126 GLN A CA 1
ATOM 944 C C . GLN A 1 126 ? -11.155 -12.216 24.283 1.00 92.25 126 GLN A C 1
ATOM 946 O O . GLN A 1 126 ? -11.895 -12.948 24.942 1.00 92.25 126 GLN A O 1
ATOM 951 N N . ARG A 1 127 ? -10.457 -11.219 24.837 1.00 90.75 127 ARG A N 1
ATOM 952 C CA . ARG A 1 127 ? -10.475 -10.893 26.270 1.00 90.75 127 ARG A CA 1
ATOM 953 C C . ARG A 1 127 ? -11.595 -9.922 26.645 1.00 90.75 127 ARG A C 1
ATOM 955 O O . ARG A 1 127 ? -11.996 -9.929 27.805 1.00 90.75 127 ARG A O 1
ATOM 962 N N . SER A 1 128 ? -12.103 -9.170 25.670 1.00 90.88 128 SER A N 1
ATOM 963 C CA . SER A 1 128 ? -13.189 -8.193 25.814 1.00 90.88 128 SER A CA 1
ATOM 964 C C . SER A 1 128 ? -14.247 -8.385 24.715 1.00 90.88 128 SER A C 1
ATOM 966 O O . SER A 1 128 ? -14.332 -7.580 23.786 1.00 90.88 128 SER A O 1
ATOM 968 N N . PRO A 1 129 ? -15.044 -9.470 24.767 1.00 90.38 129 PRO A N 1
ATOM 969 C CA . PRO A 1 129 ? -16.035 -9.794 23.735 1.00 90.38 129 PRO A CA 1
ATOM 970 C C . PRO A 1 129 ? -17.177 -8.769 23.610 1.00 90.38 129 PRO A C 1
ATOM 972 O O . PRO A 1 129 ? -17.880 -8.754 22.602 1.00 90.38 129 PRO A O 1
ATOM 975 N N . GLU A 1 130 ? -17.389 -7.939 24.629 1.00 89.75 130 GLU A N 1
ATOM 976 C CA . GLU A 1 130 ? -18.361 -6.843 24.656 1.00 89.75 130 GLU A CA 1
ATOM 977 C C . GLU A 1 130 ? -17.902 -5.579 23.914 1.00 89.75 130 GLU A C 1
ATOM 979 O O . GLU A 1 130 ? -18.739 -4.740 23.580 1.00 89.75 130 GLU A O 1
ATOM 984 N N . VAL A 1 131 ? -16.601 -5.453 23.635 1.00 92.75 131 VAL A N 1
ATOM 985 C CA . VAL A 1 131 ? -16.002 -4.293 22.965 1.00 92.75 131 VAL A CA 1
ATOM 986 C C . VAL A 1 131 ? -15.840 -4.589 21.475 1.00 92.75 131 VAL A C 1
ATOM 988 O O . VAL A 1 131 ? -15.435 -5.689 21.089 1.00 92.75 131 VAL A O 1
ATOM 991 N N . SER A 1 132 ? -16.151 -3.606 20.627 1.00 94.62 132 SER A N 1
ATOM 992 C CA . SER A 1 132 ? -15.869 -3.684 19.189 1.00 94.62 132 SER A CA 1
ATOM 993 C C . SER A 1 132 ? -14.456 -3.189 18.898 1.00 94.62 132 SER A C 1
ATOM 995 O O . SER A 1 132 ? -14.036 -2.161 19.422 1.00 94.62 132 SER A O 1
ATOM 997 N N . PHE A 1 133 ? -13.733 -3.889 18.032 1.00 95.38 133 PHE A N 1
ATOM 998 C CA . PHE A 1 133 ? -12.369 -3.551 17.645 1.00 95.38 133 PHE A CA 1
ATOM 999 C C . PHE A 1 133 ? -12.295 -3.235 16.154 1.00 95.38 133 PHE A C 1
ATOM 1001 O O . PHE A 1 133 ? -12.877 -3.945 15.333 1.00 95.38 133 PHE A O 1
ATOM 1008 N N . VAL A 1 134 ? -11.560 -2.185 15.803 1.00 95.25 134 VAL A N 1
ATOM 1009 C CA . VAL A 1 134 ? -11.249 -1.804 14.423 1.00 95.25 134 VAL A CA 1
ATOM 1010 C C . VAL A 1 134 ? -9.735 -1.732 14.278 1.00 95.25 134 VAL A C 1
ATOM 1012 O O . VAL A 1 134 ? -9.096 -0.880 14.887 1.00 95.25 134 VAL A O 1
ATOM 1015 N N . ALA A 1 135 ? -9.170 -2.613 13.463 1.00 92.88 135 ALA A N 1
ATOM 1016 C CA . ALA A 1 135 ? -7.768 -2.588 13.085 1.00 92.88 135 ALA A CA 1
ATOM 1017 C C . ALA A 1 135 ? -7.608 -1.832 11.763 1.00 92.88 135 ALA A C 1
ATOM 1019 O O . ALA A 1 135 ? -8.252 -2.188 10.779 1.00 92.88 135 ALA A O 1
ATOM 1020 N N . VAL A 1 136 ? -6.777 -0.794 11.742 1.00 91.69 136 VAL A N 1
ATOM 1021 C CA . VAL A 1 136 ? -6.443 -0.016 10.544 1.00 91.69 136 VAL A CA 1
ATOM 1022 C C . VAL A 1 136 ? -5.001 -0.314 10.163 1.00 91.69 136 VAL A C 1
ATOM 1024 O O . VAL A 1 136 ? -4.119 -0.213 11.016 1.00 91.69 136 VAL A O 1
ATOM 1027 N N . ASP A 1 137 ? -4.773 -0.670 8.899 1.00 86.81 137 ASP A N 1
ATOM 1028 C CA . ASP A 1 137 ? -3.446 -0.986 8.354 1.00 86.81 137 ASP A CA 1
ATOM 1029 C C . ASP A 1 137 ? -2.699 -2.038 9.195 1.00 86.81 137 ASP A C 1
ATOM 1031 O O . ASP A 1 137 ? -1.523 -1.896 9.520 1.00 86.81 137 ASP A O 1
ATOM 1035 N N . ASN A 1 138 ? -3.406 -3.108 9.571 1.00 86.62 138 ASN A N 1
ATOM 1036 C CA . ASN A 1 138 ? -2.852 -4.217 10.342 1.00 86.62 138 ASN A CA 1
ATOM 1037 C C . ASN A 1 138 ? -2.922 -5.515 9.529 1.00 86.62 138 ASN A C 1
ATOM 1039 O O . ASN A 1 138 ? -3.974 -6.153 9.461 1.00 86.62 138 ASN A O 1
ATOM 1043 N N . GLY A 1 139 ? -1.799 -5.920 8.930 1.00 80.94 139 GLY A N 1
ATOM 1044 C CA . GLY A 1 139 ? -1.717 -7.138 8.114 1.00 80.94 139 GLY A CA 1
ATOM 1045 C C . GLY A 1 139 ? -1.899 -8.447 8.896 1.00 80.94 139 GLY A C 1
ATOM 1046 O O . GLY A 1 139 ? -2.192 -9.482 8.301 1.00 80.94 139 GLY A O 1
ATOM 1047 N N . ASN A 1 140 ? -1.766 -8.412 10.225 1.00 85.12 140 ASN A N 1
ATOM 1048 C CA . ASN A 1 140 ? -1.923 -9.577 11.099 1.00 85.12 140 ASN A CA 1
ATOM 1049 C C . ASN A 1 140 ? -3.355 -9.734 11.635 1.00 85.12 140 ASN A C 1
ATOM 1051 O O . ASN A 1 140 ? -3.709 -10.797 12.153 1.00 85.12 140 ASN A O 1
ATOM 1055 N N . ALA A 1 141 ? -4.184 -8.692 11.524 1.00 89.44 141 ALA A N 1
ATOM 1056 C CA . ALA A 1 141 ? -5.535 -8.691 12.054 1.00 89.44 141 ALA A CA 1
ATOM 1057 C C . ALA A 1 141 ? -6.462 -9.570 11.206 1.00 89.44 141 ALA A C 1
ATOM 1059 O O . ALA A 1 141 ? -6.611 -9.396 9.997 1.00 89.44 141 ALA A O 1
ATOM 1060 N N . VAL A 1 142 ? -7.153 -10.499 11.864 1.00 90.38 142 VAL A N 1
ATOM 1061 C CA . VAL A 1 142 ? -8.127 -11.384 11.219 1.00 90.38 142 VAL A CA 1
ATOM 1062 C C . VAL A 1 142 ? -9.544 -10.929 11.578 1.00 90.38 142 VAL A C 1
ATOM 1064 O O . VAL A 1 142 ? -9.895 -10.938 12.764 1.00 90.38 142 VAL A O 1
ATOM 1067 N N . PRO A 1 143 ? -10.398 -10.574 10.598 1.00 92.44 143 PRO A N 1
ATOM 1068 C CA . PRO A 1 143 ? -11.789 -10.220 10.863 1.00 92.44 143 PRO A CA 1
ATOM 1069 C C . PRO A 1 143 ? -12.530 -11.319 11.636 1.00 92.44 143 PRO A C 1
ATOM 1071 O O . PRO A 1 143 ? -12.426 -12.507 11.320 1.00 92.44 143 PRO A O 1
ATOM 1074 N N . SER A 1 144 ? -13.303 -10.929 12.650 1.00 92.88 144 SER A N 1
ATOM 1075 C CA . SER A 1 144 ? -14.080 -11.853 13.486 1.00 92.88 144 SER A CA 1
ATOM 1076 C C . SER A 1 144 ? -15.380 -11.202 13.979 1.00 92.88 144 SER A C 1
ATOM 1078 O O . SER A 1 144 ? -15.800 -10.181 13.443 1.00 92.88 144 SER A O 1
ATOM 1080 N N . GLY A 1 145 ? -16.062 -11.795 14.966 1.00 92.62 145 GLY A N 1
ATOM 1081 C CA . GLY A 1 145 ? -17.375 -11.318 15.424 1.00 92.62 145 GLY A CA 1
ATOM 1082 C C . GLY A 1 145 ? -17.377 -9.879 15.956 1.00 92.62 145 GLY A C 1
ATOM 1083 O O . GLY A 1 145 ? -18.330 -9.151 15.700 1.00 92.62 145 GLY A O 1
ATOM 1084 N N . ASN A 1 146 ? -16.314 -9.476 16.656 1.00 95.19 146 ASN A N 1
ATOM 1085 C CA . ASN A 1 146 ? -16.117 -8.131 17.206 1.00 95.19 146 ASN A CA 1
ATOM 1086 C C . ASN A 1 146 ? -14.807 -7.481 16.723 1.00 95.19 146 ASN A C 1
ATOM 1088 O O . ASN A 1 146 ? -14.339 -6.533 17.343 1.00 95.19 146 ASN A O 1
ATOM 1092 N N . VAL A 1 147 ? -14.210 -7.987 15.635 1.00 95.81 147 VAL A N 1
ATOM 1093 C CA . VAL A 1 147 ? -13.000 -7.418 15.017 1.00 95.81 147 VAL A CA 1
ATOM 1094 C C . VAL A 1 147 ? -13.294 -7.065 13.570 1.00 95.81 147 VAL A C 1
ATOM 1096 O O . VAL A 1 147 ? -13.603 -7.938 12.756 1.00 95.81 147 VAL A O 1
ATOM 1099 N N . HIS A 1 148 ? -13.139 -5.790 13.253 1.00 94.56 148 HIS A N 1
ATOM 1100 C CA . HIS A 1 148 ? -13.232 -5.228 11.917 1.00 94.56 148 HIS A CA 1
ATOM 1101 C C . HIS A 1 148 ? -11.841 -4.802 11.460 1.00 94.56 148 HIS A C 1
ATOM 1103 O O . HIS A 1 148 ? -11.057 -4.301 12.258 1.00 94.56 148 HIS A O 1
ATOM 1109 N N . VAL A 1 149 ? -11.538 -4.996 10.181 1.00 92.50 149 VAL A N 1
ATOM 1110 C CA . VAL A 1 149 ? -10.240 -4.635 9.603 1.00 92.50 149 VAL A CA 1
ATOM 1111 C C . VAL A 1 149 ? -10.483 -3.662 8.456 1.00 92.50 149 VAL A C 1
ATOM 1113 O O . VAL A 1 149 ? -11.370 -3.889 7.629 1.00 92.50 149 VAL A O 1
ATOM 1116 N N . ILE A 1 150 ? -9.743 -2.558 8.454 1.00 91.00 150 ILE A N 1
ATOM 1117 C CA . ILE A 1 150 ? -9.753 -1.510 7.437 1.00 91.00 150 ILE A CA 1
ATOM 1118 C C . ILE A 1 150 ? -8.355 -1.446 6.833 1.00 91.00 150 ILE A C 1
ATOM 1120 O O . ILE A 1 150 ? -7.373 -1.297 7.556 1.00 91.00 150 ILE A O 1
ATOM 1124 N N . GLY A 1 151 ? -8.298 -1.516 5.506 1.00 84.25 151 GLY A N 1
ATOM 1125 C CA . GLY A 1 151 ? -7.033 -1.617 4.786 1.00 84.25 151 GLY A CA 1
ATOM 1126 C C . GLY A 1 151 ? -6.454 -3.028 4.840 1.00 84.25 151 GLY A C 1
ATOM 1127 O O . GLY A 1 151 ? -6.870 -3.876 5.631 1.00 84.25 151 GLY A O 1
ATOM 1128 N N . ASP A 1 152 ? -5.513 -3.280 3.944 1.00 81.12 152 ASP A N 1
ATOM 1129 C CA . ASP A 1 152 ? -4.648 -4.454 3.975 1.00 81.12 152 ASP A CA 1
ATOM 1130 C C . ASP A 1 152 ? -3.281 -3.961 3.492 1.00 81.12 152 ASP A C 1
ATOM 1132 O O . ASP A 1 152 ? -3.127 -3.703 2.292 1.00 81.12 152 ASP A O 1
ATOM 1136 N N . PRO A 1 153 ? -2.293 -3.808 4.395 1.00 73.88 153 PRO A N 1
ATOM 1137 C CA . PRO A 1 153 ? -0.991 -3.245 4.052 1.00 73.88 153 PRO A CA 1
ATOM 1138 C C . PRO A 1 153 ? -0.338 -3.927 2.851 1.00 73.88 153 PRO A C 1
ATOM 1140 O O . PRO A 1 153 ? 0.305 -3.263 2.037 1.00 73.88 153 PRO A O 1
ATOM 1143 N N . ILE A 1 154 ? -0.540 -5.237 2.694 1.00 79.62 154 ILE A N 1
ATOM 1144 C CA . ILE A 1 154 ? 0.028 -6.022 1.602 1.00 79.62 154 ILE A CA 1
ATOM 1145 C C . ILE A 1 154 ? -0.695 -5.719 0.289 1.00 79.62 154 ILE A C 1
ATOM 1147 O O . ILE A 1 154 ? -0.046 -5.470 -0.730 1.00 79.62 154 ILE A O 1
ATOM 1151 N N . VAL A 1 155 ? -2.029 -5.704 0.288 1.00 85.75 155 VAL A N 1
ATOM 1152 C CA . VAL A 1 155 ? -2.821 -5.373 -0.912 1.00 85.75 155 VAL A CA 1
ATOM 1153 C C . VAL A 1 155 ? -2.617 -3.915 -1.321 1.00 85.75 155 VAL A C 1
ATOM 1155 O O . VAL A 1 155 ? -2.476 -3.615 -2.508 1.00 85.75 155 VAL A O 1
ATOM 1158 N N . ASP A 1 156 ? -2.541 -2.999 -0.364 1.00 85.75 156 ASP A N 1
ATOM 1159 C CA . ASP A 1 156 ? -2.327 -1.581 -0.632 1.00 85.75 156 ASP A CA 1
ATOM 1160 C C . ASP A 1 156 ? -0.928 -1.329 -1.200 1.00 85.75 156 ASP A C 1
ATOM 1162 O O . ASP A 1 156 ? -0.769 -0.590 -2.178 1.00 85.75 156 ASP A O 1
ATOM 1166 N N . GLN A 1 157 ? 0.089 -2.017 -0.680 1.00 86.38 157 GLN A N 1
ATOM 1167 C CA . GLN A 1 157 ? 1.431 -2.030 -1.258 1.00 86.38 157 GLN A CA 1
ATOM 1168 C C . GLN A 1 157 ? 1.453 -2.585 -2.692 1.00 86.38 157 GLN A C 1
ATOM 1170 O O . GLN A 1 157 ? 2.068 -1.973 -3.570 1.00 86.38 157 GLN A O 1
ATOM 1175 N N . GLN A 1 158 ? 0.739 -3.681 -2.972 1.00 92.94 158 GLN A N 1
ATOM 1176 C CA . GLN A 1 158 ? 0.593 -4.223 -4.331 1.00 92.94 158 GLN A CA 1
ATOM 1177 C C . GLN A 1 158 ? -0.062 -3.222 -5.282 1.00 92.94 158 GLN A C 1
ATOM 1179 O O . GLN A 1 158 ? 0.456 -2.966 -6.371 1.00 92.94 158 GLN A O 1
ATOM 1184 N N . ASN A 1 159 ? -1.168 -2.607 -4.860 1.00 94.81 159 ASN A N 1
ATOM 1185 C CA . ASN A 1 159 ? -1.882 -1.602 -5.644 1.00 94.81 159 ASN A CA 1
ATOM 1186 C C . ASN A 1 159 ? -0.979 -0.403 -5.958 1.00 94.81 159 ASN A C 1
ATOM 1188 O O . ASN A 1 159 ? -0.945 0.077 -7.094 1.00 94.81 159 ASN A O 1
ATOM 1192 N N . ARG A 1 160 ? -0.193 0.056 -4.978 1.00 93.88 160 ARG A N 1
ATOM 1193 C CA . ARG A 1 160 ? 0.785 1.135 -5.164 1.00 93.88 160 ARG A CA 1
ATOM 1194 C C . ARG A 1 160 ? 1.897 0.739 -6.130 1.00 93.88 160 ARG A C 1
ATOM 1196 O O . ARG A 1 160 ? 2.223 1.532 -7.009 1.00 93.88 160 ARG A O 1
ATOM 1203 N N . ALA A 1 161 ? 2.446 -0.469 -6.019 1.00 96.50 161 ALA A N 1
ATOM 1204 C CA . ALA A 1 161 ? 3.476 -0.962 -6.932 1.00 96.50 161 ALA A CA 1
ATOM 1205 C C . ALA A 1 161 ? 2.952 -1.120 -8.367 1.00 96.50 161 ALA A C 1
ATOM 1207 O O . ALA A 1 161 ? 3.611 -0.688 -9.314 1.00 96.50 161 ALA A O 1
ATOM 1208 N N . PHE A 1 162 ? 1.736 -1.647 -8.531 1.00 98.19 162 PHE A N 1
ATOM 1209 C CA . PHE A 1 162 ? 1.043 -1.691 -9.817 1.00 98.19 162 PHE A CA 1
ATOM 1210 C C . PHE A 1 162 ? 0.897 -0.291 -10.418 1.00 98.19 162 PHE A C 1
ATOM 1212 O O . PHE A 1 162 ? 1.273 -0.062 -11.568 1.00 98.19 162 PHE A O 1
ATOM 1219 N N . MET A 1 163 ? 0.407 0.672 -9.634 1.00 98.25 163 MET A N 1
ATOM 1220 C CA . MET A 1 163 ? 0.256 2.049 -10.100 1.00 98.25 163 MET A CA 1
ATOM 1221 C C . MET A 1 163 ? 1.602 2.699 -10.424 1.00 98.25 163 MET A C 1
ATOM 1223 O O . MET A 1 163 ? 1.696 3.406 -11.424 1.00 98.25 163 MET A O 1
ATOM 1227 N N . ALA A 1 164 ? 2.652 2.431 -9.646 1.00 97.12 164 ALA A N 1
ATOM 1228 C CA . ALA A 1 164 ? 4.000 2.908 -9.934 1.00 97.12 164 ALA A CA 1
ATOM 1229 C C . ALA A 1 164 ? 4.504 2.374 -11.283 1.00 97.12 164 ALA A C 1
ATOM 1231 O O . ALA A 1 164 ? 4.999 3.152 -12.093 1.00 97.12 164 ALA A O 1
ATOM 1232 N N . GLY A 1 165 ? 4.308 1.083 -11.569 1.00 96.94 165 GLY A N 1
ATOM 1233 C CA . GLY A 1 165 ? 4.656 0.490 -12.862 1.00 96.94 165 GLY A CA 1
ATOM 1234 C C . GLY A 1 165 ? 3.859 1.085 -14.019 1.00 96.94 165 GLY A C 1
ATOM 1235 O O . GLY A 1 165 ? 4.433 1.467 -15.040 1.00 96.94 165 GLY A O 1
ATOM 1236 N N . TYR A 1 166 ? 2.542 1.215 -13.845 1.00 98.19 166 TYR A N 1
ATOM 1237 C CA . TYR A 1 166 ? 1.652 1.819 -14.836 1.00 98.19 166 TYR A CA 1
ATOM 1238 C C . TYR A 1 166 ? 2.070 3.254 -15.165 1.00 98.19 166 TYR A C 1
ATOM 1240 O O . TYR A 1 166 ? 2.217 3.610 -16.333 1.00 98.19 166 TYR A O 1
ATOM 1248 N N . LEU A 1 167 ? 2.289 4.073 -14.133 1.00 97.19 167 LEU A N 1
ATOM 1249 C CA . LEU A 1 167 ? 2.668 5.472 -14.288 1.00 97.19 167 LEU A CA 1
ATOM 1250 C C . LEU A 1 167 ? 4.073 5.616 -14.866 1.00 97.19 167 LEU A C 1
ATOM 1252 O O . LEU A 1 167 ? 4.256 6.446 -15.749 1.00 97.19 167 LEU A O 1
ATOM 1256 N N . ALA A 1 168 ? 5.033 4.791 -14.442 1.00 95.81 168 ALA A N 1
ATOM 1257 C CA . ALA A 1 168 ? 6.375 4.794 -15.013 1.00 95.81 168 ALA A CA 1
ATOM 1258 C C . ALA A 1 168 ? 6.319 4.547 -16.527 1.00 95.81 168 ALA A C 1
ATOM 1260 O O . ALA A 1 168 ? 6.898 5.304 -17.302 1.00 95.81 168 ALA A O 1
ATOM 1261 N N . ALA A 1 169 ? 5.569 3.531 -16.964 1.00 95.38 169 ALA A N 1
ATOM 1262 C CA . ALA A 1 169 ? 5.408 3.238 -18.385 1.00 95.38 169 ALA A CA 1
ATOM 1263 C C . ALA A 1 169 ? 4.640 4.342 -19.133 1.00 95.38 169 ALA A C 1
ATOM 1265 O O . ALA A 1 169 ? 4.943 4.611 -20.295 1.00 95.38 169 ALA A O 1
ATOM 1266 N N . LEU A 1 170 ? 3.668 4.982 -18.473 1.00 95.56 170 LEU A N 1
ATOM 1267 C CA . LEU A 1 170 ? 2.876 6.087 -19.020 1.00 95.56 170 LEU A CA 1
ATOM 1268 C C . LEU A 1 170 ? 3.711 7.339 -19.299 1.00 95.56 170 LEU A C 1
ATOM 1270 O O . LEU A 1 170 ? 3.478 7.998 -20.311 1.00 95.56 170 LEU A O 1
ATOM 1274 N N . ILE A 1 171 ? 4.628 7.687 -18.394 1.00 94.44 171 ILE A N 1
ATOM 1275 C CA . ILE A 1 171 ? 5.412 8.926 -18.486 1.00 94.44 171 ILE A CA 1
ATOM 1276 C C . ILE A 1 171 ? 6.726 8.755 -19.251 1.00 94.44 171 ILE A C 1
ATOM 1278 O O . ILE A 1 171 ? 7.250 9.750 -19.739 1.00 94.44 171 ILE A O 1
ATOM 1282 N N . SER A 1 172 ? 7.240 7.527 -19.372 1.00 92.25 172 SER A N 1
ATOM 1283 C CA . SER A 1 172 ? 8.457 7.247 -20.142 1.00 92.25 172 SER A CA 1
ATOM 1284 C C . SER A 1 172 ? 8.238 7.411 -21.648 1.00 92.25 172 SER A C 1
ATOM 1286 O O . SER A 1 172 ? 7.189 7.018 -22.166 1.00 92.25 172 SER A O 1
ATOM 1288 N N . GLU A 1 173 ? 9.238 7.901 -22.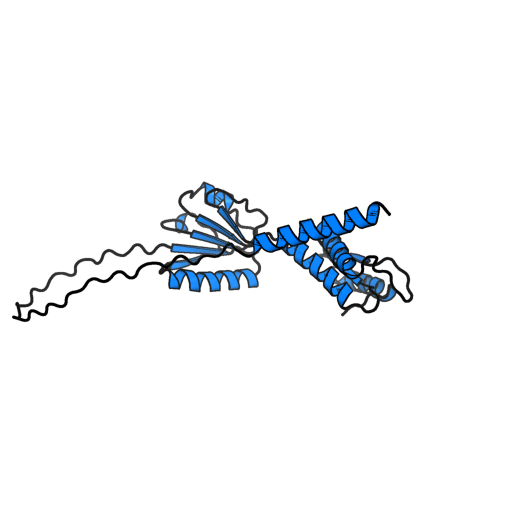382 1.00 87.69 173 GLU A N 1
ATOM 1289 C CA . GLU A 1 173 ? 9.102 8.106 -23.831 1.00 87.69 173 GLU A CA 1
ATOM 1290 C C . GLU A 1 173 ? 9.234 6.804 -24.644 1.00 87.69 173 GLU A C 1
ATOM 1292 O O . GLU A 1 173 ? 8.651 6.683 -25.725 1.00 87.69 173 GLU A O 1
ATOM 1297 N N . ASP A 1 174 ? 9.993 5.826 -24.133 1.00 92.25 174 ASP A N 1
ATOM 1298 C CA . ASP A 1 174 ? 10.350 4.590 -24.854 1.00 92.25 174 ASP A CA 1
ATOM 1299 C C . ASP A 1 174 ? 10.149 3.305 -24.027 1.00 92.25 174 ASP A C 1
ATOM 1301 O O . ASP A 1 174 ? 10.770 2.275 -24.298 1.00 92.25 174 ASP A O 1
ATOM 1305 N N . TYR A 1 175 ? 9.305 3.367 -22.987 1.00 93.44 175 TYR A N 1
ATOM 1306 C CA . TYR A 1 175 ? 8.996 2.260 -22.060 1.00 93.44 175 TYR A CA 1
ATOM 1307 C C . TYR A 1 175 ? 10.201 1.701 -21.294 1.00 93.44 175 TYR A C 1
ATOM 1309 O O . TYR A 1 175 ? 10.140 0.604 -20.731 1.00 93.44 175 TYR A O 1
ATOM 1317 N N . LYS A 1 176 ? 11.299 2.460 -21.248 1.00 95.00 176 LYS A N 1
ATOM 1318 C CA . LYS A 1 176 ? 12.520 2.112 -20.522 1.00 95.00 176 LYS A CA 1
ATOM 1319 C C . LYS A 1 176 ? 12.351 2.466 -19.053 1.00 95.00 176 LYS A C 1
ATOM 1321 O O . LYS A 1 176 ? 12.753 3.532 -18.599 1.00 95.00 176 LYS A O 1
ATOM 1326 N N . VAL A 1 177 ? 11.711 1.564 -18.323 1.00 95.31 177 VAL A N 1
ATOM 1327 C CA . VAL A 1 177 ? 11.358 1.759 -16.914 1.00 95.31 177 VAL A CA 1
ATOM 1328 C C . VAL A 1 177 ? 12.000 0.693 -16.044 1.00 95.31 177 VAL A C 1
ATOM 1330 O O . VAL A 1 177 ? 12.191 -0.447 -16.485 1.00 95.31 177 VAL A O 1
ATOM 1333 N N . ALA A 1 178 ? 12.309 1.045 -14.800 1.00 95.31 178 ALA A N 1
ATOM 1334 C CA . ALA A 1 178 ? 12.818 0.089 -13.834 1.00 95.31 178 ALA A CA 1
ATOM 1335 C C . ALA A 1 178 ? 12.285 0.322 -12.421 1.00 95.31 178 ALA A C 1
ATOM 1337 O O . ALA A 1 178 ? 11.898 1.437 -12.079 1.00 95.31 178 ALA A O 1
ATOM 1338 N N . ALA A 1 179 ? 12.298 -0.735 -11.610 1.00 94.75 179 ALA A N 1
ATOM 1339 C CA . ALA A 1 179 ? 12.021 -0.670 -10.179 1.00 94.75 179 ALA A CA 1
ATOM 1340 C C . ALA A 1 179 ? 13.277 -0.961 -9.350 1.00 94.75 179 ALA A C 1
ATOM 1342 O O . ALA A 1 179 ? 14.080 -1.829 -9.699 1.00 94.75 179 ALA A O 1
ATOM 1343 N N . LEU A 1 180 ? 13.408 -0.267 -8.222 1.00 92.94 180 LEU A N 1
ATOM 1344 C CA . LEU A 1 180 ? 14.363 -0.586 -7.167 1.00 92.94 180 LEU A CA 1
ATOM 1345 C C . LEU A 1 180 ? 13.583 -0.847 -5.879 1.00 92.94 180 LEU A C 1
ATOM 1347 O O . LEU A 1 180 ? 12.855 0.032 -5.423 1.00 92.94 180 LEU A O 1
ATOM 1351 N N . VAL A 1 181 ? 13.705 -2.052 -5.325 1.00 92.44 181 VAL A N 1
ATOM 1352 C CA . VAL A 1 181 ? 12.927 -2.503 -4.156 1.00 92.44 181 VAL A CA 1
ATOM 1353 C C . VAL A 1 181 ? 13.879 -3.043 -3.079 1.00 92.44 181 VAL A C 1
ATOM 1355 O O . VAL A 1 181 ? 14.896 -3.639 -3.432 1.00 92.44 181 VAL A O 1
ATOM 1358 N N . PRO A 1 182 ? 13.615 -2.861 -1.774 1.00 91.06 182 PRO A N 1
ATOM 1359 C CA . PRO A 1 182 ? 14.415 -3.493 -0.723 1.00 91.06 182 PRO A CA 1
ATOM 1360 C C . PRO A 1 182 ? 14.466 -5.021 -0.866 1.00 91.06 182 PRO A C 1
ATOM 1362 O O . PRO A 1 182 ? 13.478 -5.616 -1.294 1.00 91.06 182 PRO A O 1
ATOM 1365 N N . SER A 1 183 ? 15.581 -5.671 -0.518 1.00 89.69 183 SER A N 1
ATOM 1366 C CA . SER A 1 183 ? 15.688 -7.143 -0.569 1.00 89.69 183 SER A CA 1
ATOM 1367 C C . SER A 1 183 ? 15.208 -7.865 0.691 1.00 89.69 183 SER A C 1
ATOM 1369 O O . SER A 1 183 ? 14.895 -9.049 0.605 1.00 89.69 183 SER A O 1
ATOM 1371 N N . GLU A 1 184 ? 15.158 -7.195 1.844 1.00 86.25 184 GLU A N 1
ATOM 1372 C CA . GLU A 1 184 ? 14.912 -7.837 3.149 1.00 86.25 184 GLU A CA 1
ATOM 1373 C C . GLU A 1 184 ? 13.451 -7.780 3.623 1.00 86.25 184 GLU A C 1
ATOM 1375 O O . GLU A 1 184 ? 13.195 -7.988 4.807 1.00 86.25 184 GLU A O 1
ATOM 1380 N N . ILE A 1 185 ? 12.490 -7.483 2.743 1.00 85.12 185 ILE A N 1
ATOM 1381 C CA . ILE A 1 185 ? 11.070 -7.438 3.119 1.00 85.12 185 ILE A CA 1
ATOM 1382 C C . ILE A 1 185 ? 10.311 -8.622 2.517 1.00 85.12 185 ILE A C 1
ATOM 1384 O O . ILE A 1 185 ? 10.514 -8.987 1.360 1.00 85.12 185 ILE A O 1
ATOM 1388 N N . ASP A 1 186 ? 9.378 -9.193 3.277 1.00 82.00 186 ASP A N 1
ATOM 1389 C CA . ASP A 1 186 ? 8.583 -10.348 2.828 1.00 82.00 186 ASP A CA 1
ATOM 1390 C C . ASP A 1 186 ? 7.754 -10.037 1.565 1.00 82.00 186 ASP A C 1
ATOM 1392 O O . ASP A 1 186 ? 7.428 -10.925 0.778 1.00 82.00 186 ASP A O 1
ATOM 1396 N N . ALA A 1 187 ? 7.464 -8.754 1.323 1.00 85.88 187 ALA A N 1
ATOM 1397 C CA . ALA A 1 187 ? 6.715 -8.274 0.168 1.00 85.88 187 ALA A CA 1
ATOM 1398 C C . ALA A 1 187 ? 7.569 -8.003 -1.094 1.00 85.88 187 ALA A C 1
ATOM 1400 O O . ALA A 1 187 ? 7.016 -7.602 -2.118 1.00 85.88 187 ALA A O 1
ATOM 1401 N N . THR A 1 188 ? 8.895 -8.199 -1.091 1.00 91.88 188 THR A N 1
ATOM 1402 C CA . THR A 1 188 ? 9.756 -7.803 -2.230 1.00 91.88 188 THR A CA 1
ATOM 1403 C C . THR A 1 188 ? 9.310 -8.418 -3.556 1.00 91.88 188 THR A C 1
ATOM 1405 O O . THR A 1 188 ? 9.187 -7.714 -4.560 1.00 91.88 188 THR A O 1
ATOM 1408 N N . GLU A 1 189 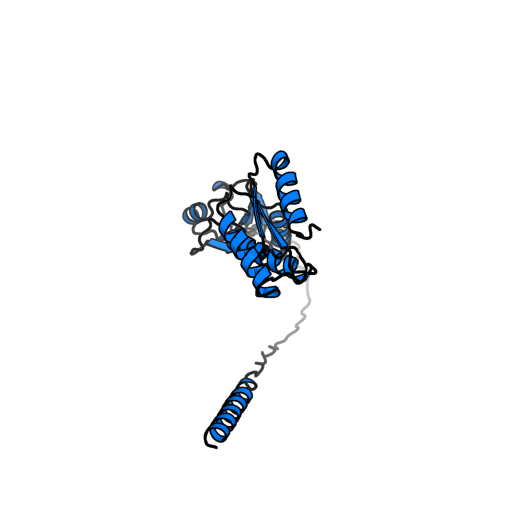? 9.047 -9.726 -3.574 1.00 93.81 189 GLU A N 1
ATOM 1409 C CA . GLU A 1 189 ? 8.654 -10.434 -4.796 1.00 93.81 189 GLU A CA 1
ATOM 1410 C C . GLU A 1 189 ? 7.307 -9.932 -5.327 1.00 93.81 189 GLU A C 1
ATOM 1412 O O . GLU A 1 189 ? 7.185 -9.623 -6.515 1.00 93.81 189 GLU A O 1
ATOM 1417 N N . ILE A 1 190 ? 6.322 -9.763 -4.441 1.00 93.69 190 ILE A N 1
ATOM 1418 C CA . ILE A 1 190 ? 4.976 -9.347 -4.840 1.00 93.69 190 ILE A CA 1
ATOM 1419 C C . ILE A 1 190 ? 4.933 -7.886 -5.302 1.00 93.69 190 ILE A C 1
ATOM 1421 O O . ILE A 1 190 ? 4.188 -7.551 -6.225 1.00 93.69 190 ILE A O 1
ATOM 1425 N N . LEU A 1 191 ? 5.776 -7.019 -4.730 1.00 95.38 191 LEU A N 1
ATOM 1426 C CA . LEU A 1 191 ? 5.960 -5.640 -5.184 1.00 95.38 191 LEU A CA 1
ATOM 1427 C C . LEU A 1 191 ? 6.559 -5.589 -6.593 1.00 95.38 191 LEU A C 1
ATOM 1429 O O . LEU A 1 191 ? 6.061 -4.859 -7.452 1.00 95.38 191 LEU A O 1
ATOM 1433 N N . LEU A 1 192 ? 7.607 -6.378 -6.846 1.00 96.62 192 LEU A N 1
ATOM 1434 C CA . LEU A 1 192 ? 8.242 -6.458 -8.160 1.00 96.62 192 LEU A CA 1
ATOM 1435 C C . LEU A 1 192 ? 7.277 -7.001 -9.213 1.00 96.62 192 LEU A C 1
ATOM 1437 O O . LEU A 1 192 ? 7.150 -6.415 -10.288 1.00 96.62 192 LEU A O 1
ATOM 1441 N N . GLU A 1 193 ? 6.559 -8.080 -8.904 1.00 97.12 193 GLU A N 1
ATOM 1442 C CA . GLU A 1 193 ? 5.557 -8.639 -9.807 1.00 97.12 193 GLU A CA 1
ATOM 1443 C C . GLU A 1 193 ? 4.451 -7.618 -10.110 1.00 97.12 193 GLU A C 1
ATOM 1445 O O . GLU A 1 193 ? 4.140 -7.372 -11.279 1.00 97.12 193 GLU A O 1
ATOM 1450 N N . SER A 1 194 ? 3.918 -6.957 -9.078 1.00 97.88 194 SER A N 1
ATOM 1451 C CA . SER A 1 194 ? 2.878 -5.932 -9.220 1.00 97.88 194 SER A CA 1
ATOM 1452 C C . SER A 1 194 ? 3.343 -4.771 -10.097 1.00 97.88 194 SER A C 1
ATOM 1454 O O . SER A 1 194 ? 2.620 -4.366 -11.009 1.00 97.88 194 SER A O 1
ATOM 1456 N N . PHE A 1 195 ? 4.571 -4.282 -9.901 1.00 98.00 195 PHE A N 1
ATOM 1457 C CA . PHE A 1 195 ? 5.179 -3.262 -10.758 1.00 98.00 195 PHE A CA 1
ATOM 1458 C C . PHE A 1 195 ? 5.286 -3.721 -12.216 1.00 98.00 195 PHE A C 1
ATOM 1460 O O . PHE A 1 195 ? 4.898 -2.992 -13.133 1.00 98.00 195 PHE A O 1
ATOM 1467 N N . VAL A 1 196 ? 5.774 -4.945 -12.449 1.00 97.56 196 VAL A N 1
ATOM 1468 C CA . VAL A 1 196 ? 5.923 -5.499 -13.801 1.00 97.56 196 VAL A CA 1
ATOM 1469 C C . VAL A 1 196 ? 4.569 -5.617 -14.498 1.00 97.56 196 VAL A C 1
ATOM 1471 O O . VAL A 1 196 ? 4.445 -5.262 -15.675 1.00 97.56 196 VAL A O 1
ATOM 1474 N N . ILE A 1 197 ? 3.550 -6.094 -13.781 1.00 98.25 197 ILE A N 1
ATOM 1475 C CA . ILE A 1 197 ? 2.176 -6.185 -14.277 1.00 98.25 197 ILE A CA 1
ATOM 1476 C C . ILE A 1 197 ? 1.637 -4.787 -14.593 1.00 98.25 197 ILE A C 1
ATOM 1478 O O . ILE A 1 197 ? 1.094 -4.590 -15.678 1.00 98.25 197 ILE A O 1
ATOM 1482 N N . GLY A 1 198 ? 1.838 -3.813 -13.705 1.00 98.12 198 GLY A N 1
ATOM 1483 C CA . GLY A 1 198 ? 1.425 -2.424 -13.900 1.00 98.12 198 GLY A CA 1
ATOM 1484 C C . GLY A 1 198 ? 2.022 -1.788 -15.153 1.00 98.12 198 GLY A C 1
ATOM 1485 O O . GLY A 1 198 ? 1.295 -1.243 -15.983 1.00 98.12 198 GLY A O 1
ATOM 1486 N N . ALA A 1 199 ? 3.335 -1.927 -15.351 1.00 97.69 199 ALA A N 1
ATOM 1487 C CA . ALA A 1 199 ? 4.007 -1.421 -16.547 1.00 97.69 199 ALA A CA 1
ATOM 1488 C C . ALA A 1 199 ? 3.449 -2.077 -17.820 1.00 97.69 199 ALA A C 1
ATOM 1490 O O . ALA A 1 199 ? 3.032 -1.392 -18.757 1.00 97.69 199 ALA A O 1
ATOM 1491 N N . ARG A 1 200 ? 3.358 -3.414 -17.837 1.00 97.56 200 ARG A N 1
ATOM 1492 C CA . ARG A 1 200 ? 2.826 -4.176 -18.981 1.00 97.56 200 ARG A CA 1
ATOM 1493 C C . ARG A 1 200 ? 1.351 -3.916 -19.246 1.00 97.56 200 ARG A C 1
ATOM 1495 O O . ARG A 1 200 ? 0.924 -4.026 -20.392 1.00 97.56 200 ARG A O 1
ATOM 1502 N N . PHE A 1 201 ? 0.577 -3.543 -18.233 1.00 98.19 201 PHE A N 1
ATOM 1503 C CA . PHE A 1 201 ? -0.809 -3.136 -18.420 1.00 98.19 201 PHE A CA 1
ATOM 1504 C C . PHE A 1 201 ? -0.908 -1.917 -19.349 1.00 98.19 201 PHE A C 1
ATOM 1506 O O . PHE A 1 201 ? -1.811 -1.859 -20.181 1.00 98.19 201 PHE A O 1
ATOM 1513 N N . PHE A 1 202 ? 0.047 -0.983 -19.265 1.00 97.56 202 PHE A N 1
ATOM 1514 C CA . PHE A 1 202 ? 0.110 0.170 -20.161 1.00 97.56 202 PHE A CA 1
ATOM 1515 C C . PHE A 1 202 ? 0.828 -0.132 -21.488 1.00 97.56 202 PHE A C 1
ATOM 1517 O O . PHE A 1 202 ? 0.250 0.055 -22.558 1.00 97.56 202 PHE A O 1
ATOM 1524 N N . CYS A 1 203 ? 2.079 -0.612 -21.446 1.00 95.19 203 CYS A N 1
ATOM 1525 C CA . CYS A 1 203 ? 2.921 -0.766 -22.644 1.00 95.19 203 CYS A CA 1
ATOM 1526 C C . CYS A 1 203 ? 2.834 -2.134 -23.343 1.00 95.19 203 CYS A C 1
ATOM 1528 O O . CYS A 1 203 ? 3.493 -2.353 -24.366 1.00 95.19 203 CYS A O 1
ATOM 1530 N N . GLY A 1 204 ? 2.043 -3.077 -22.825 1.00 95.50 204 GLY A N 1
ATOM 1531 C CA . GLY A 1 204 ? 1.916 -4.433 -23.359 1.00 95.50 204 GLY A CA 1
ATOM 1532 C C . GLY A 1 204 ? 3.223 -5.218 -23.250 1.00 95.50 204 GLY A C 1
ATOM 1533 O O . GLY A 1 204 ? 3.524 -5.807 -22.217 1.00 95.50 204 GLY A O 1
ATOM 1534 N N . LEU A 1 205 ? 4.003 -5.238 -24.336 1.00 92.88 205 LEU A N 1
ATOM 1535 C CA . LEU A 1 205 ? 5.320 -5.887 -24.371 1.00 92.88 205 LEU A CA 1
ATOM 1536 C C . LEU A 1 205 ? 6.463 -4.979 -23.904 1.00 92.88 205 LEU A C 1
ATOM 1538 O O . LEU A 1 205 ? 7.568 -5.484 -23.724 1.00 92.88 205 LEU A O 1
ATOM 1542 N N . CYS A 1 206 ? 6.216 -3.672 -23.748 1.00 93.56 206 CYS A N 1
ATOM 1543 C CA . CYS A 1 206 ? 7.208 -2.697 -23.279 1.00 93.56 206 CYS A CA 1
ATOM 1544 C C . CYS A 1 206 ? 8.511 -2.755 -24.090 1.00 93.56 206 CYS A C 1
ATOM 1546 O O . CYS A 1 206 ? 9.617 -2.780 -23.555 1.00 93.56 206 CYS A O 1
ATOM 1548 N N . GLN A 1 207 ? 8.360 -2.844 -25.416 1.00 93.62 207 GLN A N 1
ATOM 1549 C CA . GLN A 1 207 ? 9.485 -2.906 -26.338 1.00 93.62 207 GLN A CA 1
ATOM 1550 C C . GLN A 1 207 ? 9.961 -1.494 -26.688 1.00 93.62 207 GLN A C 1
ATOM 1552 O O . GLN A 1 207 ? 9.160 -0.721 -27.224 1.00 93.62 207 GLN A O 1
ATOM 1557 N N . PRO A 1 208 ? 11.245 -1.173 -26.458 1.00 93.50 208 PRO A N 1
ATOM 1558 C CA . PRO A 1 208 ? 11.796 0.118 -26.828 1.00 93.50 208 PRO A CA 1
ATOM 1559 C C . PRO A 1 208 ? 11.931 0.227 -28.350 1.00 93.50 208 PRO A C 1
ATOM 1561 O O . PRO A 1 208 ? 12.352 -0.708 -29.040 1.00 93.50 208 PRO A O 1
ATOM 1564 N N . LYS A 1 209 ? 11.591 1.396 -28.881 1.00 91.75 209 LYS A N 1
ATOM 1565 C CA . LYS A 1 209 ? 11.708 1.776 -30.287 1.00 91.75 209 LYS A CA 1
ATOM 1566 C C . LYS A 1 209 ? 13.141 2.137 -30.662 1.00 91.75 209 LYS A C 1
ATOM 1568 O O . LYS A 1 209 ? 13.517 1.944 -31.820 1.00 91.75 209 LYS A O 1
ATOM 1573 N N . TYR A 1 210 ? 13.937 2.649 -29.721 1.00 91.75 210 TYR A N 1
ATOM 1574 C CA . TYR A 1 210 ? 15.316 3.068 -29.971 1.00 91.75 210 TYR A CA 1
ATOM 1575 C C . TYR A 1 210 ? 16.317 2.300 -29.096 1.00 91.75 210 TYR A C 1
ATOM 1577 O O . 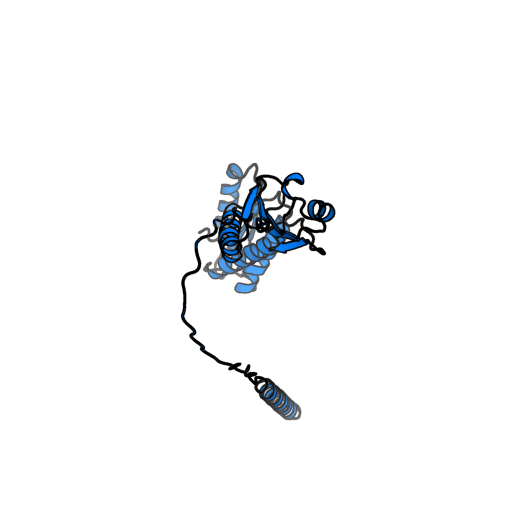TYR A 1 210 ? 15.997 1.955 -27.956 1.00 91.75 210 TYR A O 1
ATOM 1585 N N . PRO A 1 211 ? 17.557 2.064 -29.574 1.00 91.44 211 PRO A N 1
ATOM 1586 C CA . PRO A 1 211 ? 18.593 1.423 -28.770 1.00 91.44 211 PRO A CA 1
ATOM 1587 C C . PRO A 1 211 ? 18.805 2.115 -27.406 1.00 91.44 211 PRO A C 1
ATOM 1589 O O . PRO A 1 211 ? 18.640 3.334 -27.313 1.00 91.44 211 PRO A O 1
ATOM 1592 N N . PRO A 1 212 ? 19.196 1.370 -26.358 1.00 90.44 212 PRO A N 1
ATOM 1593 C CA . PRO A 1 212 ? 19.481 -0.068 -26.358 1.00 90.44 212 PRO A CA 1
ATOM 1594 C C . PRO A 1 212 ? 18.208 -0.937 -26.330 1.00 90.44 212 PRO A C 1
ATOM 1596 O O . PRO A 1 212 ? 17.245 -0.640 -25.627 1.00 90.44 212 PRO A O 1
ATOM 1599 N N . TYR A 1 213 ? 18.217 -2.042 -27.086 1.00 91.31 213 TYR A N 1
ATOM 1600 C CA . TYR A 1 213 ? 17.092 -2.985 -27.172 1.00 91.31 213 TYR A CA 1
ATOM 1601 C C . TYR A 1 213 ? 17.163 -4.033 -26.058 1.00 91.31 213 TYR A C 1
ATOM 1603 O O . TYR A 1 213 ? 17.522 -5.187 -26.296 1.00 91.31 213 TYR A O 1
ATOM 1611 N N . GLN A 1 214 ? 16.868 -3.609 -24.834 1.00 91.44 214 GLN A N 1
ATOM 1612 C CA . GLN A 1 214 ? 16.755 -4.507 -23.687 1.00 91.44 214 GLN A CA 1
ATOM 1613 C C . GLN A 1 214 ? 15.294 -4.891 -23.425 1.00 91.44 214 GLN A C 1
ATOM 1615 O O . GLN A 1 214 ? 14.368 -4.311 -23.994 1.00 91.44 214 GLN A O 1
ATOM 1620 N N . SER A 1 215 ? 15.091 -5.890 -22.569 1.00 92.31 215 SER A N 1
ATOM 1621 C CA . SER A 1 215 ? 13.758 -6.249 -22.084 1.00 92.31 215 SER A CA 1
ATOM 1622 C C . SER A 1 215 ? 13.328 -5.254 -21.013 1.00 92.31 215 SER A C 1
ATOM 1624 O O . SER A 1 215 ? 14.050 -5.088 -20.043 1.00 92.31 215 SER A O 1
ATOM 1626 N N . PHE A 1 216 ? 12.159 -4.637 -21.133 1.00 94.75 216 PHE A N 1
ATOM 1627 C CA . PHE A 1 216 ? 11.590 -3.808 -20.069 1.00 94.75 216 PHE A CA 1
ATOM 1628 C C . PHE A 1 216 ? 10.241 -4.375 -19.609 1.00 94.75 216 PHE A C 1
ATOM 1630 O O . PHE A 1 216 ? 9.609 -5.135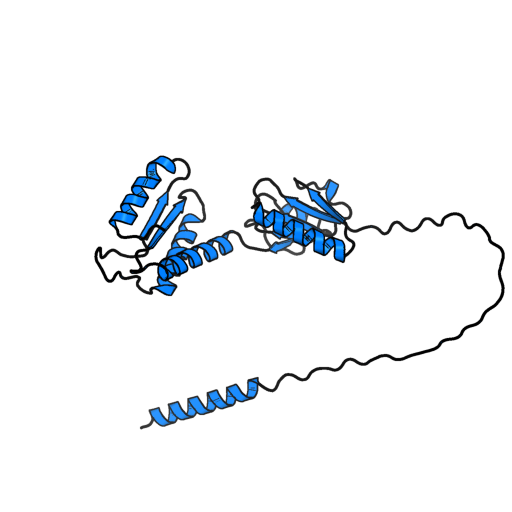 -20.353 1.00 94.75 216 PHE A O 1
ATOM 1637 N N . PRO A 1 217 ? 9.780 -4.053 -18.390 1.00 95.56 217 PRO A N 1
ATOM 1638 C CA . PRO A 1 217 ? 10.489 -3.332 -17.321 1.00 95.56 217 PRO A CA 1
ATOM 1639 C C . PRO A 1 217 ? 11.731 -4.079 -16.799 1.00 95.56 217 PRO A C 1
ATOM 1641 O O . PRO A 1 217 ? 11.788 -5.306 -16.855 1.00 95.56 217 PRO A O 1
ATOM 1644 N N . GLN A 1 218 ? 12.716 -3.332 -16.302 1.00 94.81 218 GLN A N 1
ATOM 1645 C CA . GLN A 1 218 ? 13.868 -3.853 -15.553 1.00 94.81 218 GLN A CA 1
ATOM 1646 C C . GLN A 1 218 ? 13.609 -3.738 -14.043 1.00 94.81 218 GLN A C 1
ATOM 1648 O O . GLN A 1 218 ? 12.715 -3.012 -13.613 1.00 94.81 218 GLN A O 1
ATOM 1653 N N . TRP A 1 219 ? 14.370 -4.442 -13.213 1.00 94.69 219 TRP A N 1
ATOM 1654 C CA . TRP A 1 219 ? 14.305 -4.249 -11.767 1.00 94.69 219 TRP A CA 1
ATOM 1655 C C . TRP A 1 219 ? 15.576 -4.720 -11.078 1.00 94.69 219 TRP A C 1
ATOM 1657 O O . TRP A 1 219 ? 16.279 -5.590 -11.590 1.00 94.69 219 TRP A O 1
ATOM 1667 N N . GLN A 1 220 ? 15.848 -4.156 -9.905 1.00 94.06 220 GLN A N 1
ATOM 1668 C CA . GLN A 1 220 ? 16.878 -4.630 -8.989 1.00 94.06 220 GLN A CA 1
ATOM 1669 C C . GLN A 1 220 ? 16.389 -4.556 -7.547 1.00 94.06 220 GLN A C 1
ATOM 1671 O O . GLN A 1 220 ? 15.466 -3.805 -7.224 1.00 94.06 220 GLN A O 1
ATOM 1676 N N . TH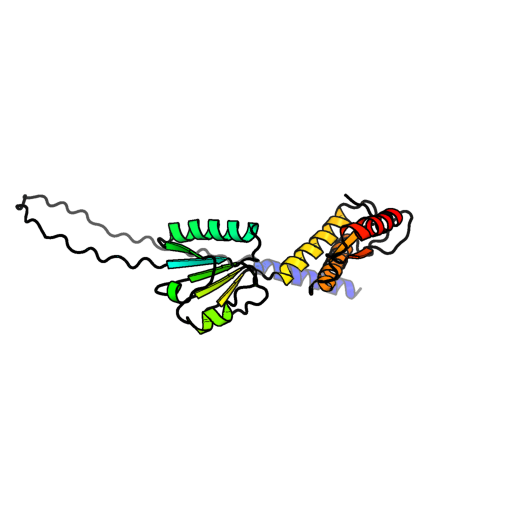R A 1 221 ? 17.026 -5.343 -6.687 1.00 93.12 221 THR A N 1
ATOM 1677 C CA . THR A 1 221 ? 16.815 -5.286 -5.244 1.00 93.12 221 THR A CA 1
ATOM 1678 C C . THR A 1 221 ? 18.059 -4.763 -4.548 1.00 93.12 221 THR A C 1
ATOM 1680 O O . THR A 1 221 ? 19.168 -5.054 -4.998 1.00 93.12 221 THR A O 1
ATOM 1683 N N . ILE A 1 222 ? 17.890 -4.019 -3.458 1.00 91.44 222 ILE A N 1
ATOM 1684 C CA . ILE A 1 222 ? 19.006 -3.468 -2.683 1.00 91.44 222 ILE A CA 1
ATOM 1685 C C . ILE A 1 222 ? 18.825 -3.732 -1.186 1.00 91.44 222 ILE A C 1
ATOM 1687 O O . ILE A 1 222 ? 17.730 -3.498 -0.670 1.00 91.44 222 ILE A O 1
ATOM 1691 N N . PRO A 1 223 ? 19.887 -4.153 -0.476 1.00 90.62 223 PRO A N 1
ATOM 1692 C CA . PRO A 1 223 ? 19.833 -4.251 0.968 1.00 90.62 223 PRO A CA 1
ATOM 1693 C C . PRO A 1 223 ? 19.727 -2.893 1.642 1.00 90.62 223 PRO A C 1
ATOM 1695 O O . PRO A 1 223 ? 20.511 -1.992 1.331 1.00 90.62 223 PRO A O 1
ATOM 1698 N N . VAL A 1 224 ? 18.823 -2.756 2.614 1.00 83.44 224 VAL A N 1
ATOM 1699 C CA . VAL A 1 224 ? 18.655 -1.492 3.360 1.00 83.44 224 VAL A CA 1
ATOM 1700 C C . VAL A 1 224 ? 19.940 -1.112 4.111 1.00 83.44 224 VAL A C 1
ATOM 1702 O O . VAL A 1 224 ? 20.280 0.064 4.213 1.00 83.44 224 VAL A O 1
ATOM 1705 N N . GLU A 1 225 ? 20.712 -2.104 4.559 1.00 82.75 225 GLU A N 1
ATOM 1706 C CA . GLU A 1 225 ? 21.960 -1.918 5.314 1.00 82.75 225 GLU A CA 1
ATOM 1707 C C . GLU A 1 225 ? 23.107 -1.300 4.494 1.00 82.75 225 GLU A C 1
ATOM 1709 O O . GLU A 1 225 ? 23.985 -0.660 5.065 1.00 82.75 225 GLU A O 1
ATOM 1714 N N . ASN A 1 226 ? 23.109 -1.463 3.164 1.00 76.56 226 ASN A N 1
ATOM 1715 C CA . ASN A 1 226 ? 24.196 -1.015 2.276 1.00 76.56 226 ASN A CA 1
ATOM 1716 C C . ASN A 1 226 ? 23.695 -0.067 1.177 1.00 76.56 226 ASN A C 1
ATOM 1718 O O . ASN A 1 226 ? 24.252 -0.024 0.072 1.00 76.56 226 ASN A O 1
ATOM 1722 N N . LEU A 1 227 ? 22.621 0.672 1.468 1.00 79.00 227 LEU A N 1
ATOM 1723 C CA . LEU A 1 227 ? 21.913 1.471 0.476 1.00 79.00 227 LEU A CA 1
ATOM 1724 C C . LEU A 1 227 ? 22.833 2.523 -0.160 1.00 79.00 227 LEU A C 1
ATOM 1726 O O . LEU A 1 227 ? 22.926 2.594 -1.380 1.00 79.00 227 LEU A O 1
ATOM 1730 N N . GLU A 1 228 ? 23.590 3.276 0.640 1.00 81.94 228 GLU A N 1
ATOM 1731 C CA . GLU A 1 228 ? 24.450 4.358 0.136 1.00 81.94 228 GLU A CA 1
ATOM 1732 C C . GLU A 1 228 ? 25.577 3.872 -0.791 1.00 81.94 228 GLU A C 1
ATOM 1734 O O . GLU A 1 228 ? 25.908 4.547 -1.768 1.00 81.94 228 GLU A O 1
ATOM 1739 N N . GLU A 1 229 ? 26.145 2.693 -0.527 1.00 82.69 229 GLU A N 1
ATOM 1740 C CA . GLU A 1 229 ? 27.274 2.161 -1.298 1.00 82.69 229 GLU A CA 1
ATOM 1741 C C . GLU A 1 229 ? 26.840 1.567 -2.645 1.00 82.69 229 GLU A C 1
ATOM 1743 O O . GLU A 1 229 ? 27.535 1.725 -3.651 1.00 82.69 229 GLU A O 1
ATOM 1748 N N . GLN A 1 230 ? 25.691 0.885 -2.686 1.00 84.62 230 GLN A N 1
ATOM 1749 C CA . GLN A 1 230 ? 25.245 0.142 -3.872 1.00 84.62 230 GLN A CA 1
ATOM 1750 C C . GLN A 1 230 ? 24.310 0.952 -4.776 1.00 84.62 230 GLN A C 1
ATOM 1752 O O . GLN A 1 230 ? 24.241 0.688 -5.979 1.00 84.62 230 GLN A O 1
ATOM 1757 N N . TYR A 1 231 ? 23.630 1.966 -4.232 1.00 89.06 231 TYR A N 1
ATOM 1758 C CA . TYR A 1 231 ? 22.617 2.738 -4.952 1.00 89.06 231 TYR A CA 1
ATOM 1759 C C . TYR A 1 231 ? 23.144 3.358 -6.251 1.00 89.06 231 TYR A C 1
ATOM 1761 O O . TYR A 1 231 ? 22.525 3.202 -7.303 1.00 89.06 231 TYR A O 1
ATOM 1769 N N . GLN A 1 232 ? 24.322 3.990 -6.212 1.00 90.12 232 GLN A N 1
ATOM 1770 C CA . GLN A 1 232 ? 24.910 4.623 -7.401 1.00 90.12 232 GLN A CA 1
ATOM 1771 C C . GLN A 1 232 ? 25.214 3.609 -8.508 1.00 90.12 232 GLN A C 1
ATOM 1773 O O . GLN A 1 232 ? 24.899 3.846 -9.669 1.00 90.12 232 GLN A O 1
ATOM 1778 N N . SER A 1 233 ? 25.745 2.435 -8.156 1.00 91.19 233 SER A N 1
ATOM 1779 C CA . SER A 1 233 ? 26.056 1.399 -9.146 1.00 91.19 233 SER A CA 1
ATOM 1780 C C . SER A 1 233 ? 24.802 0.833 -9.824 1.00 91.19 233 SER A C 1
ATOM 1782 O O . SER A 1 233 ? 24.834 0.506 -11.015 1.00 91.19 233 SER A O 1
ATOM 1784 N N . ILE A 1 234 ? 23.691 0.732 -9.087 1.00 91.62 234 ILE A N 1
ATOM 1785 C CA . ILE A 1 234 ? 22.400 0.301 -9.634 1.00 91.62 234 ILE A CA 1
ATOM 1786 C C . ILE A 1 234 ? 21.843 1.363 -10.584 1.00 91.62 234 ILE A C 1
ATOM 1788 O O . ILE A 1 234 ? 21.442 1.028 -11.702 1.00 91.62 234 ILE A O 1
ATOM 1792 N N . LEU A 1 235 ? 21.866 2.635 -10.176 1.00 91.25 235 LEU A N 1
ATOM 1793 C CA . LEU A 1 235 ? 21.434 3.742 -11.029 1.00 91.25 235 LEU A CA 1
ATOM 1794 C C . LEU A 1 235 ? 22.256 3.824 -12.314 1.00 91.25 235 LEU A C 1
ATOM 1796 O O . LEU A 1 235 ? 21.678 3.936 -13.393 1.00 91.25 235 LEU A O 1
ATOM 1800 N N . ASP A 1 236 ? 23.579 3.687 -12.227 1.00 92.19 236 ASP A N 1
ATOM 1801 C CA . ASP A 1 236 ? 24.451 3.658 -13.402 1.00 92.19 236 ASP A CA 1
ATOM 1802 C C . ASP A 1 236 ? 24.053 2.528 -14.362 1.00 92.19 236 ASP A C 1
ATOM 1804 O O . ASP A 1 236 ? 24.041 2.713 -15.579 1.00 92.19 236 ASP A O 1
ATOM 1808 N N . ASN A 1 237 ? 23.678 1.354 -13.845 1.00 91.94 237 ASN A N 1
ATOM 1809 C CA . ASN A 1 237 ? 23.181 0.247 -14.667 1.00 91.94 237 ASN A CA 1
ATOM 1810 C C . ASN A 1 237 ? 21.867 0.590 -15.383 1.00 91.94 237 ASN A C 1
ATOM 1812 O O . ASN A 1 237 ? 21.713 0.301 -16.574 1.00 91.94 237 ASN A O 1
ATOM 1816 N N . PHE A 1 238 ? 20.931 1.224 -14.678 1.00 93.56 238 PHE A N 1
ATOM 1817 C CA . PHE A 1 238 ? 19.664 1.677 -15.248 1.00 93.56 238 PHE A CA 1
ATOM 1818 C C . PHE A 1 238 ? 19.877 2.748 -16.322 1.00 93.56 238 PHE A C 1
ATOM 1820 O O . PHE A 1 238 ? 19.375 2.591 -17.437 1.00 93.56 238 PHE A O 1
ATOM 1827 N N . ILE A 1 239 ? 20.705 3.757 -16.053 1.00 92.38 239 ILE A N 1
ATOM 1828 C CA . ILE A 1 239 ? 21.049 4.817 -17.011 1.00 92.38 239 ILE A CA 1
ATOM 1829 C C . ILE A 1 239 ? 21.740 4.231 -18.248 1.00 92.38 239 ILE A C 1
ATOM 1831 O O . ILE A 1 239 ? 21.360 4.547 -19.375 1.00 92.38 239 ILE A O 1
ATOM 1835 N N . ASN A 1 240 ? 22.703 3.321 -18.070 1.00 91.88 240 ASN A N 1
ATOM 1836 C CA . ASN A 1 240 ? 23.374 2.640 -19.185 1.00 91.88 240 ASN A CA 1
ATOM 1837 C C . ASN A 1 240 ? 22.414 1.767 -20.009 1.00 91.88 240 ASN A C 1
ATOM 1839 O O . ASN A 1 240 ? 22.635 1.535 -21.200 1.00 91.88 240 ASN A O 1
ATOM 1843 N N . SER A 1 241 ? 21.328 1.309 -19.389 1.00 90.31 241 SER A N 1
ATOM 1844 C CA . SER A 1 241 ? 20.238 0.598 -20.056 1.00 90.31 241 SER A CA 1
ATOM 1845 C C . SER A 1 241 ? 19.212 1.537 -20.693 1.00 90.31 241 SER A C 1
ATOM 1847 O O . SER A 1 241 ? 18.317 1.080 -21.396 1.00 90.31 241 SER A O 1
ATOM 1849 N N . GLY A 1 242 ? 19.369 2.849 -20.525 1.00 90.25 242 GLY A N 1
ATOM 1850 C CA . GLY A 1 242 ? 18.482 3.870 -21.067 1.00 90.25 242 GLY A CA 1
ATOM 1851 C C . GLY A 1 242 ? 17.200 4.065 -20.264 1.00 90.25 242 GLY A C 1
ATOM 1852 O O . GLY A 1 242 ? 16.258 4.629 -20.808 1.00 90.25 242 GLY A O 1
ATOM 1853 N N . VAL A 1 243 ? 17.147 3.586 -19.017 1.00 92.19 243 VAL A N 1
ATOM 1854 C CA . VAL A 1 243 ? 16.040 3.871 -18.098 1.00 92.19 243 VAL A CA 1
ATOM 1855 C C . VAL A 1 243 ? 16.022 5.360 -17.780 1.00 92.19 243 VAL A C 1
ATOM 1857 O O . VAL A 1 243 ? 17.056 5.948 -17.458 1.00 92.19 243 VAL A O 1
ATOM 1860 N N . GLU A 1 244 ? 14.837 5.954 -17.846 1.00 80.06 244 GLU A N 1
ATOM 1861 C CA . GLU A 1 244 ? 14.619 7.342 -17.453 1.00 80.06 244 GLU A CA 1
ATOM 1862 C C . GLU A 1 244 ? 14.480 7.418 -15.925 1.00 80.06 244 GLU A C 1
ATOM 1864 O O . GLU A 1 244 ? 13.566 6.835 -15.342 1.00 80.06 244 GLU A O 1
ATOM 1869 N N . VAL A 1 245 ? 15.416 8.107 -15.271 1.00 69.19 245 VAL A N 1
ATOM 1870 C CA . VAL A 1 245 ? 15.388 8.374 -13.826 1.00 69.19 245 VAL A CA 1
ATOM 1871 C C . VAL A 1 245 ? 14.947 9.827 -13.656 1.00 69.19 245 VAL A C 1
ATOM 1873 O O . VAL A 1 245 ? 15.683 10.731 -14.056 1.00 69.19 245 VAL A O 1
ATOM 1876 N N . LEU A 1 246 ? 13.726 10.034 -13.156 1.00 58.31 246 LEU A N 1
ATOM 1877 C CA . LEU A 1 246 ? 13.133 11.355 -12.907 1.00 58.31 246 LEU A CA 1
ATOM 1878 C C . LEU A 1 246 ? 13.445 11.863 -11.498 1.00 58.31 246 LEU A C 1
ATOM 1880 O O . LEU A 1 246 ? 13.422 11.033 -10.561 1.00 58.31 246 LEU A O 1
#

Foldseek 3Di:
DVVVVVVVVVVVVVVVVVVVVPPDDDDDDDDDDDDDDDDDDDDDDDDDDDDDDDPDPPPLAAEEEEEEEPAFDPVVSVVVVVVCVVVCVVVRHHYYYYPDDDVVVVPRHAEYEYGHAPDPQVVVCVVCVNHAYEYEQHQPDDDDPRYHYHDHVLVVLLVVLLQQLQVLLVPDPFLLAEEEEAPPDPNRVSSRVSSQNSVCVRVVQSAGPDPPGDGDDYYDHDHPVCCVPCVVVVVVVSVVRVHDDD

Sequence (246 aa):
MKNIKLRNWLIIIVSIALVFIFSACEPSTAVEKTDPGETNTETPPKVETEIPPTLTPTQDVQKVILISEQGGDELTLSQVQSALETLTAEAGYALEILDQASLEAMTDVLLVVSVGEDIDVNSLAQRSPEVSFVAVDNGNAVPSGNVHVIGDPIVDQQNRAFMAGYLAALISEDYKVAALVPSEIDATEILLESFVIGARFFCGLCQPKYPPYQSFPQWQTIPVENLEEQYQSILDNFINSGVEVL

Secondary structure (DSSP, 8-state):
-HHHHHHHHHHHHHHHHHHGGG------PPPP------------------------------EEEEEE-TTS-HHHHHHHHHHHHHHHHHHTPEEEEESS--SGGGTTEEEEEEESSS--HHHHHHH-TTSEEEEES-TT---BTTEEEE--HHHHHHHHHHHHHHHHHHH-SSS--EEEEESSSTTHHHHHHHHHHHHHHHHTT---SSSS---SSEEEEE-GGGHHHHHHHHHHHHHHTT----